Protein AF-0000000078829075 (afdb_homodimer)

Foldseek 3Di:
DEWEDDLPAPSLLLQLLCLLLVHDYHYDYDDVVVLSLVDPVNCVQPVVSGDTKDDDVPDIDHDSLRSQVVSCVVRVVSVQADDPVDPCRVVLVVLSCCLPQEQQVQVVCVVVVHDDDPVHPYDHNVVSLVVQLVQCDPDLGSVHPDHHSSCSSNLVSQLVCVVVPHHSPDPSNVSSNVVQCPDPSHRDSD/DEWEDDLPAPSLLLQLLCVLLVHDYHYDYDDVVVLSLVDPVNCVQPVVSGDTKDDDVPDIDHDSLRSQVVSCVVRVVSVQADDPVDPCRVVLVVLSCCLPQEQQVQVVCVVVVHDDDPVHPYDHNVVSLVVQLVQCPPDLGSVHPDHHSSCSSNLVSQLVCVVVPHHSPDPSNVSSNVVQCPDPSHRDSD

Sequence (380 aa):
MKLYFNPRSRAVIAKWMLDECGAQYEIVPIDFEKKENKSPEFLKINPAGKLPALVDGDTRLFESAAICLYLAEKFPDAQLAPKPGDKDWGRYLSLMVYSTSQLEPSMGDHLMKLPTGPARGWTDFETVLNVVEGELGQGPYLFGERFTAADVMVGSMFIWMRIFGSQTGRPALEAYIERLLARPKGMKLGMKLYFNPRSRAVIAKWMLDECGAQYEIVPIDFEKKENKSPEFLKINPAGKLPALVDGDTRLFESAAICLYLAEKFPDAQLAPKPGDKDWGRYLSLMVYSTSQLEPSMGDHLMKLPTGPARGWTDFETVLNVVEGELGQGPYLFGERFTAADVMVGSMFIWMRIFGSQTGRPALEAYIERLLARPKGMKLG

Radius of gyration: 19.38 Å; Cα contacts (8 Å, |Δi|>4): 629; chains: 2; bounding box: 42×52×54 Å

Solvent-accessible surface area (backbone atoms only — not comparable to full-atom values): 20273 Å² total; per-residue (Å²): 77,38,36,40,33,37,93,90,42,57,18,48,57,50,50,27,49,38,49,62,49,66,56,77,67,42,82,40,80,47,49,69,91,76,41,42,42,68,31,74,74,41,29,75,56,22,60,79,40,58,61,27,30,38,36,51,89,81,19,35,21,27,48,59,58,26,46,40,55,50,48,31,63,74,33,57,88,53,49,26,54,72,54,86,87,42,53,56,29,36,46,46,38,17,44,37,44,38,25,49,42,28,44,45,56,20,47,50,28,56,75,68,72,43,85,70,49,87,83,46,94,38,59,44,47,70,52,46,51,51,32,53,51,58,58,29,61,84,36,77,28,61,62,32,87,45,61,32,43,42,45,54,50,45,42,50,55,54,48,49,38,41,74,73,73,46,78,87,86,41,71,71,56,54,51,38,48,50,55,49,58,65,39,95,54,32,69,74,94,122,74,40,35,40,36,39,93,93,41,57,18,47,56,50,51,28,49,39,50,62,49,66,58,75,69,42,81,41,80,48,49,68,91,77,41,43,41,67,32,75,74,40,31,74,55,22,60,78,39,55,60,27,30,38,37,50,90,80,18,36,22,26,47,58,58,25,45,40,55,51,49,31,63,74,32,57,89,52,50,26,52,70,53,85,87,41,55,55,28,37,46,46,39,16,44,38,43,37,26,49,43,27,44,46,57,19,47,49,30,55,75,68,72,44,86,71,50,89,86,46,93,37,59,44,48,70,53,46,51,51,31,51,50,60,57,28,62,82,37,78,28,62,62,32,87,45,62,32,44,43,45,53,51,44,44,49,55,56,48,50,39,42,75,74,71,45,79,88,87,40,70,71,56,54,52,38,47,51,55,48,58,64,39,94,52,32,68,73,93,122

Structure (mmCIF, N/CA/C/O backbone):
data_AF-0000000078829075-model_v1
#
loop_
_entity.id
_entity.type
_entity.pdbx_description
1 polymer 'Glutathione S-transferase domain protein'
#
loop_
_atom_site.group_PDB
_atom_site.id
_atom_site.type_symbol
_atom_site.label_atom_id
_atom_site.label_alt_id
_atom_site.label_comp_id
_atom_site.label_asym_id
_atom_site.label_entity_id
_atom_site.label_seq_id
_atom_site.pdbx_PDB_ins_code
_atom_site.Cartn_x
_atom_site.Cartn_y
_atom_site.Cartn_z
_atom_site.occupancy
_atom_site.B_iso_or_equiv
_atom_site.auth_seq_id
_atom_site.auth_comp_id
_atom_site.auth_asym_id
_atom_site.auth_atom_id
_atom_site.pdbx_PDB_model_num
ATOM 1 N N . MET A 1 1 ? 12.984 7.758 -18.094 1 98.38 1 MET A N 1
ATOM 2 C CA . MET A 1 1 ? 11.742 7.203 -17.547 1 98.38 1 MET A CA 1
ATOM 3 C C . MET A 1 1 ? 10.547 7.68 -18.359 1 98.38 1 MET A C 1
ATOM 5 O O . MET A 1 1 ? 10.562 8.781 -18.922 1 98.38 1 MET A O 1
ATOM 9 N N . LYS A 1 2 ? 9.547 6.773 -18.516 1 98.88 2 LYS A N 1
ATOM 10 C CA . LYS A 1 2 ? 8.297 7.105 -19.188 1 98.88 2 LYS A CA 1
ATOM 11 C C . LYS A 1 2 ? 7.113 7.039 -18.234 1 98.88 2 LYS A C 1
ATOM 13 O O . LYS A 1 2 ? 6.855 5.996 -17.625 1 98.88 2 LYS A O 1
ATOM 18 N N . LEU A 1 3 ? 6.48 8.188 -18.094 1 98.75 3 LEU A N 1
ATOM 19 C CA . LEU A 1 3 ? 5.25 8.25 -17.312 1 98.75 3 LEU A CA 1
ATOM 20 C C . LEU A 1 3 ? 4.027 8.211 -18.219 1 98.75 3 LEU A C 1
ATOM 22 O O . LEU A 1 3 ? 3.818 9.125 -19.016 1 98.75 3 LEU A O 1
ATOM 26 N N . TYR A 1 4 ? 3.275 7.176 -18.156 1 98.88 4 TYR A N 1
ATOM 27 C CA . TYR A 1 4 ? 1.985 7.141 -18.828 1 98.88 4 TYR A CA 1
ATOM 28 C C . TYR A 1 4 ? 0.964 8.008 -18.109 1 98.88 4 TYR A C 1
ATOM 30 O O . TYR A 1 4 ? 0.736 7.84 -16.906 1 98.88 4 TYR A O 1
ATOM 38 N N . PHE A 1 5 ? 0.3 8.938 -18.906 1 97.81 5 PHE A N 1
ATOM 39 C CA . PHE A 1 5 ? -0.286 10.07 -18.203 1 97.81 5 PHE A CA 1
ATOM 40 C C . PHE A 1 5 ? -1.609 10.484 -18.828 1 97.81 5 PHE A C 1
ATOM 42 O O . PHE A 1 5 ? -1.747 10.477 -20.062 1 97.81 5 PHE A O 1
ATOM 49 N N . ASN A 1 6 ? -2.531 10.719 -18.078 1 97.06 6 ASN A N 1
ATOM 50 C CA . ASN A 1 6 ? -3.764 11.453 -18.328 1 97.06 6 ASN A CA 1
ATOM 51 C C . ASN A 1 6 ? -4.074 12.438 -17.203 1 97.06 6 ASN A C 1
ATOM 53 O O . ASN A 1 6 ? -4.07 12.07 -16.031 1 97.06 6 ASN A O 1
ATOM 57 N N . PRO A 1 7 ? -4.32 13.766 -17.484 1 93 7 PRO A N 1
ATOM 58 C CA . PRO A 1 7 ? -4.492 14.758 -16.422 1 93 7 PRO A CA 1
ATOM 59 C C . PRO A 1 7 ? -5.723 14.5 -15.555 1 93 7 PRO A C 1
ATOM 61 O O . PRO A 1 7 ? -5.855 15.078 -14.469 1 93 7 PRO A O 1
ATOM 64 N N . ARG A 1 8 ? -6.625 13.641 -16.031 1 90.88 8 ARG A N 1
ATOM 65 C CA . ARG A 1 8 ? -7.812 13.273 -15.273 1 90.88 8 ARG A CA 1
ATOM 66 C C . ARG A 1 8 ? -7.633 11.914 -14.594 1 90.88 8 ARG A C 1
ATOM 68 O O . ARG A 1 8 ? -8.57 11.117 -14.531 1 90.88 8 ARG A O 1
ATOM 75 N N . SER A 1 9 ? -6.41 11.648 -14.219 1 91.94 9 SER A N 1
ATOM 76 C CA . SER A 1 9 ? -6.105 10.375 -13.578 1 91.94 9 SER A CA 1
ATOM 77 C C . SER A 1 9 ? -5.184 10.562 -12.375 1 91.94 9 SER A C 1
ATOM 79 O O . SER A 1 9 ? -4.664 11.664 -12.156 1 91.94 9 SER A O 1
ATOM 81 N N . ARG A 1 10 ? -4.949 9.5 -11.656 1 93.06 10 ARG A N 1
ATOM 82 C CA . ARG A 1 10 ? -4.062 9.484 -10.492 1 93.06 10 ARG A CA 1
ATOM 83 C C . ARG A 1 10 ? -2.6 9.586 -10.922 1 93.06 10 ARG A C 1
ATOM 85 O O . ARG A 1 10 ? -1.71 9.727 -10.078 1 93.06 10 ARG A O 1
ATOM 92 N N . ALA A 1 11 ? -2.391 9.617 -12.234 1 96.44 11 ALA A N 1
ATOM 93 C CA . ALA A 1 11 ? -1.026 9.781 -12.727 1 96.44 11 ALA A CA 1
ATOM 94 C C . ALA A 1 11 ? -0.463 11.141 -12.336 1 96.44 11 ALA A C 1
ATOM 96 O O . ALA A 1 11 ? 0.753 11.352 -12.359 1 96.44 11 ALA A O 1
ATOM 97 N N . VAL A 1 12 ? -1.358 12.039 -11.938 1 95.88 12 VAL A N 1
ATOM 98 C CA . VAL A 1 12 ? -0.919 13.359 -11.5 1 95.88 12 VAL A CA 1
ATOM 99 C C . VAL A 1 12 ? -0.098 13.234 -10.219 1 95.88 12 VAL A C 1
ATOM 101 O O . VAL A 1 12 ? 0.793 14.047 -9.961 1 95.88 12 VAL A O 1
ATOM 104 N N . ILE A 1 13 ? -0.344 12.227 -9.438 1 97.19 13 ILE A N 1
ATOM 105 C CA . ILE A 1 13 ? 0.402 11.984 -8.203 1 97.19 13 ILE A CA 1
ATOM 106 C C . ILE A 1 13 ? 1.834 11.578 -8.539 1 97.19 13 ILE A C 1
ATOM 108 O O . ILE A 1 13 ? 2.787 12.102 -7.957 1 97.19 13 ILE A O 1
ATOM 112 N N . ALA A 1 14 ? 1.988 10.633 -9.469 1 98.06 14 ALA A N 1
ATOM 113 C CA . ALA A 1 14 ? 3.312 10.211 -9.914 1 98.06 14 ALA A CA 1
ATOM 114 C C . ALA A 1 14 ? 4.078 11.367 -10.547 1 98.06 14 ALA A C 1
ATOM 116 O O . ALA A 1 14 ? 5.289 11.5 -10.344 1 98.06 14 ALA A O 1
ATOM 117 N N . LYS A 1 15 ? 3.371 12.156 -11.32 1 97.81 15 LYS A N 1
ATOM 118 C CA . LYS A 1 15 ? 4.012 13.32 -11.922 1 97.81 15 LYS A CA 1
ATOM 119 C C . LYS A 1 15 ? 4.539 14.273 -10.852 1 97.81 15 LYS A C 1
ATOM 121 O O . LYS A 1 15 ? 5.66 14.781 -10.961 1 97.81 15 LYS A O 1
ATOM 126 N N . TRP A 1 16 ? 3.697 14.547 -9.875 1 98 16 TRP A N 1
ATOM 127 C CA . TRP A 1 16 ? 4.113 15.375 -8.75 1 98 16 TRP A CA 1
ATOM 128 C C . TRP A 1 16 ? 5.387 14.82 -8.109 1 98 16 TRP A C 1
ATOM 130 O O . TRP A 1 16 ? 6.348 15.562 -7.887 1 98 16 TRP A O 1
ATOM 140 N N . MET A 1 17 ? 5.461 13.516 -7.855 1 98.5 17 MET A N 1
ATOM 141 C CA . MET A 1 17 ? 6.613 12.875 -7.23 1 98.5 17 MET A CA 1
ATOM 142 C C . MET A 1 17 ? 7.852 13.016 -8.109 1 98.5 17 MET A C 1
ATOM 144 O O . MET A 1 17 ? 8.938 13.32 -7.617 1 98.5 17 MET A O 1
ATOM 148 N N . LEU A 1 18 ? 7.656 12.766 -9.391 1 98.44 18 LEU A N 1
ATOM 149 C CA . LEU A 1 18 ? 8.766 12.898 -10.336 1 98.44 18 LEU A CA 1
ATOM 150 C C . LEU A 1 18 ? 9.328 14.312 -10.312 1 98.44 18 LEU A C 1
ATOM 152 O O . LEU A 1 18 ? 10.547 14.5 -10.328 1 98.44 18 LEU A O 1
ATOM 156 N N . ASP A 1 19 ? 8.453 15.258 -10.242 1 97.75 19 ASP A N 1
ATOM 157 C CA . ASP A 1 19 ? 8.867 16.656 -10.195 1 97.75 19 ASP A CA 1
ATOM 158 C C . ASP A 1 19 ? 9.625 16.969 -8.906 1 97.75 19 ASP A C 1
ATOM 160 O O . ASP A 1 19 ? 10.664 17.625 -8.938 1 97.75 19 ASP A O 1
ATOM 164 N N . GLU A 1 20 ? 9.148 16.5 -7.828 1 98 20 GLU A N 1
ATOM 165 C CA . GLU A 1 20 ? 9.812 16.703 -6.543 1 98 20 GLU A CA 1
ATOM 166 C C . GLU A 1 20 ? 11.195 16.078 -6.535 1 98 20 GLU A C 1
ATOM 168 O O . GLU A 1 20 ? 12.117 16.578 -5.883 1 98 20 GLU A O 1
ATOM 173 N N . CYS A 1 21 ? 11.367 14.969 -7.227 1 97.62 21 CYS A N 1
ATOM 174 C CA . CYS A 1 21 ? 12.641 14.266 -7.312 1 97.62 21 CYS A CA 1
ATOM 175 C C . CYS A 1 21 ? 13.625 15.039 -8.18 1 97.62 21 CYS A C 1
ATOM 177 O O . CYS A 1 21 ? 14.836 14.797 -8.117 1 97.62 21 CYS A O 1
ATOM 179 N N . GLY A 1 22 ? 13.117 15.906 -8.977 1 97.44 22 GLY A N 1
ATOM 180 C CA . GLY A 1 22 ? 13.953 16.516 -10 1 97.44 22 GLY A CA 1
ATOM 181 C C . GLY A 1 22 ? 14.297 15.57 -11.133 1 97.44 22 GLY A C 1
ATOM 182 O O . GLY A 1 22 ? 15.344 15.703 -11.766 1 97.44 22 GLY A O 1
ATOM 183 N N . ALA A 1 23 ? 13.461 14.648 -11.367 1 97.94 23 ALA A N 1
ATOM 184 C CA . ALA A 1 23 ? 13.727 13.609 -12.352 1 97.94 23 ALA A CA 1
ATOM 185 C C . ALA A 1 23 ? 13.477 14.117 -13.773 1 97.94 23 ALA A C 1
ATOM 187 O O . ALA A 1 23 ? 12.602 14.953 -13.992 1 97.94 23 ALA A O 1
ATOM 188 N N . GLN A 1 24 ? 14.312 13.648 -14.688 1 97.94 24 GLN A N 1
ATOM 189 C CA . GLN A 1 24 ? 13.984 13.766 -16.094 1 97.94 24 GLN A CA 1
ATOM 190 C C . GLN A 1 24 ? 13.125 12.594 -16.578 1 97.94 24 GLN A C 1
ATOM 192 O O . GLN A 1 24 ? 13.438 11.438 -16.281 1 97.94 24 GLN A O 1
ATOM 197 N N . TYR A 1 25 ? 12.031 12.953 -17.219 1 98.5 25 TYR A N 1
ATOM 198 C CA . TYR A 1 25 ? 11.133 11.898 -17.688 1 98.5 25 TYR A CA 1
ATOM 199 C C . TYR A 1 25 ? 10.344 12.359 -18.906 1 98.5 25 TYR A C 1
ATOM 201 O O . TYR A 1 25 ? 10.266 13.555 -19.188 1 98.5 25 TYR A O 1
ATOM 209 N N . GLU A 1 26 ? 9.805 11.383 -19.594 1 98.56 26 GLU A N 1
ATOM 210 C CA . GLU A 1 26 ? 8.922 11.602 -20.734 1 98.56 26 GLU A CA 1
ATOM 211 C C . GLU A 1 26 ? 7.473 11.281 -20.375 1 98.56 26 GLU A C 1
ATOM 213 O O . GLU A 1 26 ? 7.203 10.297 -19.688 1 98.56 26 GLU A O 1
ATOM 218 N N . ILE A 1 27 ? 6.562 12.156 -20.906 1 98.38 27 ILE A N 1
ATOM 219 C CA . ILE A 1 27 ? 5.137 11.883 -20.75 1 98.38 27 ILE A CA 1
ATOM 220 C C . ILE A 1 27 ? 4.629 11.094 -21.953 1 98.38 27 ILE A C 1
ATOM 222 O O . ILE A 1 27 ? 4.914 11.438 -23.109 1 98.38 27 ILE A O 1
ATOM 226 N N . VAL A 1 28 ? 4.004 9.961 -21.734 1 98.75 28 VAL A N 1
ATOM 227 C CA . VAL A 1 28 ? 3.275 9.195 -22.734 1 98.75 28 VAL A CA 1
ATOM 228 C C . VAL A 1 28 ? 1.772 9.375 -22.531 1 98.75 28 VAL A C 1
ATOM 230 O O . VAL A 1 28 ? 1.186 8.75 -21.641 1 98.75 28 VAL A O 1
ATOM 233 N N . PRO A 1 29 ? 1.17 10.211 -23.344 1 98.44 29 PRO A N 1
ATOM 234 C CA . PRO A 1 29 ? -0.257 10.461 -23.125 1 98.44 29 PRO A CA 1
ATOM 235 C C . PRO A 1 29 ? -1.114 9.211 -23.344 1 98.44 29 PRO A C 1
ATOM 237 O O . PRO A 1 29 ? -0.84 8.422 -24.25 1 98.44 29 PRO A O 1
ATOM 240 N N . ILE A 1 30 ? -2.1 9.008 -22.5 1 98.5 30 ILE A N 1
ATOM 241 C CA . ILE A 1 30 ? -3.098 7.953 -22.609 1 98.5 30 ILE A CA 1
ATOM 242 C C . ILE A 1 30 ? -4.484 8.57 -22.781 1 98.5 30 ILE A C 1
ATOM 244 O O . ILE A 1 30 ? -4.926 9.375 -21.969 1 98.5 30 ILE A O 1
ATOM 248 N N . ASP A 1 31 ? -5.148 8.273 -23.891 1 98.06 31 ASP A N 1
ATOM 249 C CA . ASP A 1 31 ? -6.508 8.719 -24.172 1 98.06 31 ASP A CA 1
ATOM 250 C C . ASP A 1 31 ? -7.535 7.699 -23.688 1 98.06 31 ASP A C 1
ATOM 252 O O . ASP A 1 31 ? -7.684 6.633 -24.297 1 98.06 31 ASP A O 1
ATOM 256 N N . PHE A 1 32 ? -8.328 8.078 -22.719 1 96.12 32 PHE A N 1
ATOM 257 C CA . PHE A 1 32 ? -9.312 7.164 -22.141 1 96.12 32 PHE A CA 1
ATOM 258 C C . PHE A 1 32 ? -10.477 6.961 -23.109 1 96.12 32 PHE A C 1
ATOM 260 O O . PHE A 1 32 ? -11.094 5.895 -23.109 1 96.12 32 PHE A O 1
ATOM 267 N N . GLU A 1 33 ? -10.789 7.977 -23.844 1 96.94 33 GLU A N 1
ATOM 268 C CA . GLU A 1 33 ? -11.883 7.863 -24.812 1 96.94 33 GLU A CA 1
ATOM 269 C C . GLU A 1 33 ? -11.586 6.797 -25.859 1 96.94 33 GLU A C 1
ATOM 271 O O . GLU A 1 33 ? -12.492 6.102 -26.328 1 96.94 33 GLU A O 1
ATOM 276 N N . LYS A 1 34 ? -10.406 6.676 -26.25 1 98 34 LYS A N 1
ATOM 277 C CA . LYS A 1 34 ? -9.977 5.676 -27.219 1 98 34 LYS A CA 1
ATOM 278 C C . LYS A 1 34 ? -9.609 4.363 -26.531 1 98 34 LYS A C 1
ATOM 280 O O . LYS A 1 34 ? -9.125 3.434 -27.172 1 98 34 LYS A O 1
ATOM 285 N N . LYS A 1 35 ? -9.727 4.277 -25.219 1 97.56 35 LYS A N 1
ATOM 286 C CA . LYS A 1 35 ? -9.453 3.104 -24.391 1 97.56 35 LYS A CA 1
ATOM 287 C C . LYS A 1 35 ? -8.008 2.65 -24.547 1 97.56 35 LYS A C 1
ATOM 289 O O . LYS A 1 35 ? -7.727 1.45 -24.578 1 97.56 35 LYS A O 1
ATOM 294 N N . GLU A 1 36 ? -7.141 3.584 -24.656 1 98.44 36 GLU A N 1
ATOM 295 C CA . GLU A 1 36 ? -5.727 3.258 -24.812 1 98.44 36 GLU A CA 1
ATOM 296 C C . GLU A 1 36 ? -5.188 2.545 -23.578 1 98.44 36 GLU A C 1
ATOM 298 O O . GLU A 1 36 ? -4.25 1.748 -23.672 1 98.44 36 GLU A O 1
ATOM 303 N N . ASN A 1 37 ? -5.801 2.805 -22.422 1 97.56 37 ASN A N 1
ATOM 304 C CA . ASN A 1 37 ? -5.406 2.156 -21.172 1 97.56 37 ASN A CA 1
ATOM 305 C C . ASN A 1 37 ? -5.836 0.692 -21.141 1 97.56 37 ASN A C 1
ATOM 307 O O . ASN A 1 37 ? -5.504 -0.036 -20.203 1 97.56 37 ASN A O 1
ATOM 311 N N . LYS A 1 38 ? -6.535 0.289 -22.156 1 97.38 38 LYS A N 1
ATOM 312 C CA . LYS A 1 38 ? -6.984 -1.098 -22.25 1 97.38 38 LYS A CA 1
ATOM 313 C C . LYS A 1 38 ? -6.305 -1.82 -23.406 1 97.38 38 LYS A C 1
ATOM 315 O O . LYS A 1 38 ? -6.562 -3.002 -23.656 1 97.38 38 LYS A O 1
ATOM 320 N N . SER A 1 39 ? -5.438 -1.127 -24.109 1 98.06 39 SER A N 1
ATOM 321 C CA . SER A 1 39 ? -4.727 -1.755 -25.219 1 98.06 39 SER A CA 1
ATOM 322 C C . SER A 1 39 ? -3.795 -2.855 -24.719 1 98.06 39 SER A C 1
ATOM 324 O O . SER A 1 39 ? -3.293 -2.795 -23.594 1 98.06 39 SER A O 1
ATOM 326 N N . PRO A 1 40 ? -3.516 -3.893 -25.578 1 97.5 40 PRO A N 1
ATOM 327 C CA . PRO A 1 40 ? -2.582 -4.953 -25.188 1 97.5 40 PRO A CA 1
ATOM 328 C C . PRO A 1 40 ? -1.204 -4.414 -24.797 1 97.5 40 PRO A C 1
ATOM 330 O O . PRO A 1 40 ? -0.568 -4.93 -23.875 1 97.5 40 PRO A O 1
ATOM 333 N N . GLU A 1 41 ? -0.785 -3.412 -25.469 1 97.5 41 GLU A N 1
ATOM 334 C CA . GLU A 1 41 ? 0.523 -2.822 -25.203 1 97.5 41 GLU A CA 1
ATOM 335 C C . GLU A 1 41 ? 0.564 -2.182 -23.812 1 97.5 41 GLU A C 1
ATOM 337 O O . GLU A 1 41 ? 1.528 -2.363 -23.078 1 97.5 41 GLU A O 1
ATOM 342 N N . PHE A 1 42 ? -0.502 -1.433 -23.469 1 98.5 42 PHE A N 1
ATOM 343 C CA . PHE A 1 42 ? -0.53 -0.767 -22.172 1 98.5 42 PHE A CA 1
ATOM 344 C C . PHE A 1 42 ? -0.702 -1.78 -21.047 1 98.5 42 PHE A C 1
ATOM 346 O O . PHE A 1 42 ? -0.115 -1.629 -19.969 1 98.5 42 PHE A O 1
ATOM 353 N N . LEU A 1 43 ? -1.486 -2.822 -21.344 1 98.06 43 LEU A N 1
ATOM 354 C CA . LEU A 1 43 ? -1.785 -3.814 -20.312 1 98.06 43 LEU A CA 1
ATOM 355 C C . LEU A 1 43 ? -0.536 -4.609 -19.953 1 98.06 43 LEU A C 1
ATOM 357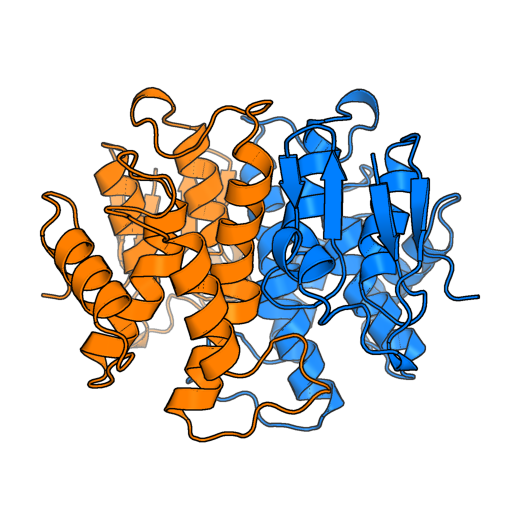 O O . LEU A 1 43 ? -0.482 -5.234 -18.891 1 98.06 43 LEU A O 1
ATOM 361 N N . LYS A 1 44 ? 0.509 -4.59 -20.781 1 97 44 LYS A N 1
ATOM 362 C CA . LYS A 1 44 ? 1.795 -5.195 -20.438 1 97 44 LYS A CA 1
ATOM 363 C C . LYS A 1 44 ? 2.527 -4.371 -19.391 1 97 44 LYS A C 1
ATOM 365 O O . LYS A 1 44 ? 3.414 -4.883 -18.703 1 97 44 LYS A O 1
ATOM 370 N N . ILE A 1 45 ? 2.148 -3.088 -19.25 1 97.88 45 ILE A N 1
ATOM 371 C CA . ILE A 1 45 ? 2.779 -2.186 -18.297 1 97.88 45 ILE A CA 1
ATOM 372 C C . ILE A 1 45 ? 1.987 -2.176 -17 1 97.88 45 ILE A C 1
ATOM 374 O O . ILE A 1 45 ? 2.545 -2.416 -15.922 1 97.88 45 ILE A O 1
ATOM 378 N N . ASN A 1 46 ? 0.752 -1.937 -17.078 1 98.31 46 ASN A N 1
ATOM 379 C CA . ASN A 1 46 ? -0.178 -2.053 -15.969 1 98.31 46 ASN A CA 1
ATOM 380 C C . ASN A 1 46 ? -1.348 -2.975 -16.312 1 98.31 46 ASN A C 1
ATOM 382 O O . ASN A 1 46 ? -2.324 -2.545 -16.922 1 98.31 46 ASN A O 1
ATOM 386 N N . PRO A 1 47 ? -1.319 -4.168 -15.828 1 98.12 47 PRO A N 1
ATOM 387 C CA . PRO A 1 47 ? -2.322 -5.16 -16.219 1 98.12 47 PRO A CA 1
ATOM 388 C C . PRO A 1 47 ? -3.717 -4.832 -15.695 1 98.12 47 PRO A C 1
ATOM 390 O O . PRO A 1 47 ? -4.699 -5.445 -16.109 1 98.12 47 PRO A O 1
ATOM 393 N N . ALA A 1 48 ? -3.814 -3.887 -14.758 1 97.06 48 ALA A N 1
ATOM 394 C CA . ALA A 1 48 ? -5.125 -3.469 -14.266 1 97.06 48 ALA A CA 1
ATOM 395 C C . ALA A 1 48 ? -5.777 -2.469 -15.211 1 97.06 48 ALA A C 1
ATOM 397 O O . ALA A 1 48 ? -6.945 -2.117 -15.047 1 97.06 48 ALA A O 1
ATOM 398 N N . GLY A 1 49 ? -4.957 -1.949 -16.203 1 97.31 49 GLY A N 1
ATOM 399 C CA . GLY A 1 49 ? -5.473 -0.989 -17.156 1 97.31 49 GLY A CA 1
ATOM 400 C C . GLY A 1 49 ? -5.762 0.371 -16.547 1 97.31 49 GLY A C 1
ATOM 401 O O . GLY A 1 49 ? -6.656 1.085 -17 1 97.31 49 GLY A O 1
ATOM 402 N N . LYS A 1 50 ? -5.051 0.697 -15.5 1 96.44 50 LYS A N 1
ATOM 403 C CA . LYS A 1 50 ? -5.25 1.966 -14.805 1 96.44 50 LYS A CA 1
ATOM 404 C C . LYS A 1 50 ? -3.99 2.822 -14.852 1 96.44 50 LYS A C 1
ATOM 406 O O . LYS A 1 50 ? -2.926 2.35 -15.258 1 96.44 50 LYS A O 1
ATOM 411 N N . LEU A 1 51 ? -4.145 4.059 -14.594 1 97 51 LEU A N 1
ATOM 412 C CA . LEU A 1 51 ? -3.035 4.973 -14.344 1 97 51 LEU A CA 1
ATOM 413 C C . LEU A 1 51 ? -2.928 5.301 -12.859 1 97 51 LEU A C 1
ATOM 415 O O . LEU A 1 51 ? -3.939 5.34 -12.156 1 97 51 LEU A O 1
ATOM 419 N N . PRO A 1 52 ? -1.772 5.422 -12.305 1 97.69 52 PRO A N 1
ATOM 420 C CA . PRO A 1 52 ? -0.498 5.691 -12.977 1 97.69 52 PRO A CA 1
ATOM 421 C C . PRO A 1 52 ? 0.226 4.414 -13.398 1 97.69 52 PRO A C 1
ATOM 423 O O . PRO A 1 52 ? -0.031 3.342 -12.852 1 97.69 52 PRO A O 1
ATOM 426 N N . ALA A 1 53 ? 1.083 4.566 -14.375 1 98.81 53 ALA A N 1
ATOM 427 C CA . ALA A 1 53 ? 2.074 3.576 -14.789 1 98.81 53 ALA A CA 1
ATOM 428 C C . ALA A 1 53 ? 3.389 4.246 -15.18 1 98.81 53 ALA A C 1
ATOM 430 O O . ALA A 1 53 ? 3.389 5.301 -15.828 1 98.81 53 ALA A O 1
ATOM 431 N N . LEU A 1 54 ? 4.484 3.736 -14.766 1 98.88 54 LEU A N 1
ATOM 432 C CA . LEU A 1 54 ? 5.824 4.254 -15.016 1 98.88 54 LEU A CA 1
ATOM 433 C C . LEU A 1 54 ? 6.742 3.156 -15.539 1 98.88 54 LEU A C 1
ATOM 435 O O . LEU A 1 54 ? 6.723 2.029 -15.039 1 98.88 54 LEU A O 1
ATOM 439 N N . VAL A 1 55 ? 7.473 3.393 -16.578 1 98.81 55 VAL A N 1
ATOM 440 C CA . VAL A 1 55 ? 8.508 2.49 -17.062 1 98.81 55 VAL A CA 1
ATOM 441 C C . VAL A 1 55 ? 9.875 3.139 -16.906 1 98.81 55 VAL A C 1
ATOM 443 O O . VAL A 1 55 ? 10.078 4.293 -17.297 1 98.81 55 VAL A O 1
ATOM 446 N N . ASP A 1 56 ? 10.758 2.508 -16.266 1 98.5 56 ASP A N 1
ATOM 447 C CA . ASP A 1 56 ? 12.148 2.928 -16.109 1 98.5 56 ASP A CA 1
ATOM 448 C C . ASP A 1 56 ? 13.109 1.843 -16.578 1 98.5 56 ASP A C 1
ATOM 450 O O . ASP A 1 56 ? 13.461 0.94 -15.812 1 98.5 56 ASP A O 1
ATOM 454 N N . GLY A 1 57 ? 13.664 1.971 -17.812 1 96.94 57 GLY A N 1
ATOM 455 C CA . GLY A 1 57 ? 14.469 0.894 -18.375 1 96.94 57 GLY A CA 1
ATOM 456 C C . GLY A 1 57 ? 13.703 -0.415 -18.484 1 96.94 57 GLY A C 1
ATOM 457 O O . GLY A 1 57 ? 12.648 -0.472 -19.109 1 96.94 57 GLY A O 1
ATOM 458 N N . ASP A 1 58 ? 14.164 -1.416 -17.766 1 95.75 58 ASP A N 1
ATOM 459 C CA . ASP A 1 58 ? 13.57 -2.746 -17.875 1 95.75 58 ASP A CA 1
ATOM 460 C C . ASP A 1 58 ? 12.547 -2.988 -16.766 1 95.75 58 ASP A C 1
ATOM 462 O O . ASP A 1 58 ? 12.008 -4.09 -16.641 1 95.75 58 ASP A O 1
ATOM 466 N N . THR A 1 59 ? 12.305 -1.964 -16 1 97.19 59 THR A N 1
ATOM 467 C CA . THR A 1 59 ? 11.352 -2.148 -14.914 1 97.19 59 THR A CA 1
ATOM 468 C C . THR A 1 59 ? 10.094 -1.322 -15.156 1 97.19 59 THR A C 1
ATOM 470 O O . THR A 1 59 ? 10.156 -0.244 -15.75 1 97.19 59 THR A O 1
ATOM 473 N N . ARG A 1 60 ? 8.977 -1.903 -14.773 1 98.25 60 ARG A N 1
ATOM 474 C CA . ARG A 1 60 ? 7.688 -1.224 -14.844 1 98.25 60 ARG A CA 1
ATOM 475 C C . ARG A 1 60 ? 7.059 -1.107 -13.461 1 98.25 60 ARG A C 1
ATOM 477 O O . ARG A 1 60 ? 7.301 -1.946 -12.586 1 98.25 60 ARG A O 1
ATOM 484 N N . LEU A 1 61 ? 6.312 -0.076 -13.32 1 98.62 61 LEU A N 1
ATOM 485 C CA . LEU A 1 61 ? 5.625 0.168 -12.062 1 98.62 61 LEU A CA 1
ATOM 486 C C . LEU A 1 61 ? 4.188 0.626 -12.305 1 98.62 61 LEU A C 1
ATOM 488 O O . LEU A 1 61 ? 3.932 1.42 -13.211 1 98.62 61 LEU A O 1
ATOM 492 N N . PHE A 1 62 ? 3.387 0.097 -11.406 1 97.88 62 PHE A N 1
ATOM 493 C CA . PHE A 1 62 ? 2.037 0.626 -11.242 1 97.88 62 PHE A CA 1
ATOM 494 C C . PHE A 1 62 ? 1.685 0.772 -9.773 1 97.88 62 PHE A C 1
ATOM 496 O O . PHE A 1 62 ? 2.428 0.314 -8.898 1 97.88 62 PHE A O 1
ATOM 503 N N . GLU A 1 63 ? 0.597 1.465 -9.469 1 98.12 63 GLU A N 1
ATOM 504 C CA . GLU A 1 63 ? 0.186 1.891 -8.141 1 98.12 63 GLU A CA 1
ATOM 505 C C . GLU A 1 63 ? 0.963 3.125 -7.688 1 98.12 63 GLU A C 1
ATOM 507 O O . GLU A 1 63 ? 2.195 3.119 -7.68 1 98.12 63 GLU A O 1
ATOM 512 N N . SER A 1 64 ? 0.288 4.102 -7.258 1 98.19 64 SER A N 1
ATOM 513 C CA . SER A 1 64 ? 0.88 5.383 -6.891 1 98.19 64 SER A CA 1
ATOM 514 C C . SER A 1 64 ? 1.913 5.219 -5.781 1 98.19 64 SER A C 1
ATOM 516 O O . SER A 1 64 ? 3.039 5.711 -5.898 1 98.19 64 SER A O 1
ATOM 518 N N . ALA A 1 65 ? 1.56 4.496 -4.742 1 98.81 65 ALA A N 1
ATOM 519 C CA . ALA A 1 65 ? 2.473 4.367 -3.609 1 98.81 65 ALA A CA 1
ATOM 520 C C . ALA A 1 65 ? 3.73 3.6 -4.004 1 98.81 65 ALA A C 1
ATOM 522 O O . ALA A 1 65 ? 4.824 3.898 -3.52 1 98.81 65 ALA A O 1
ATOM 523 N N . ALA A 1 66 ? 3.611 2.588 -4.852 1 98.88 66 ALA A N 1
ATOM 524 C CA . ALA A 1 66 ? 4.766 1.837 -5.34 1 98.88 66 ALA A CA 1
ATOM 525 C C . ALA A 1 66 ? 5.707 2.734 -6.137 1 98.88 66 ALA A C 1
ATOM 527 O O . ALA A 1 66 ? 6.926 2.693 -5.945 1 98.88 66 ALA A O 1
ATOM 528 N N . ILE A 1 67 ? 5.121 3.551 -6.992 1 98.88 67 ILE A N 1
ATOM 529 C CA . ILE A 1 67 ? 5.902 4.469 -7.812 1 98.88 67 ILE A CA 1
ATOM 530 C C . ILE A 1 67 ? 6.625 5.473 -6.918 1 98.88 67 ILE A C 1
ATOM 532 O O . ILE A 1 67 ? 7.812 5.742 -7.117 1 98.88 67 ILE A O 1
ATOM 536 N N . CYS A 1 68 ? 5.957 5.945 -5.926 1 98.88 68 CYS A N 1
ATOM 537 C CA . CYS A 1 68 ? 6.555 6.934 -5.035 1 98.88 68 CYS A CA 1
ATOM 538 C C . CYS A 1 68 ? 7.66 6.309 -4.191 1 98.88 68 CYS A C 1
ATOM 540 O O . CYS A 1 68 ? 8.703 6.926 -3.967 1 98.88 68 CYS A O 1
ATOM 542 N N . LEU A 1 69 ? 7.449 5.09 -3.684 1 98.81 69 LEU A N 1
ATOM 543 C CA . LEU A 1 69 ? 8.5 4.375 -2.967 1 98.81 69 LEU A CA 1
ATOM 544 C C . LEU A 1 69 ? 9.727 4.184 -3.85 1 98.81 69 LEU A C 1
ATOM 546 O O . LEU A 1 69 ? 10.859 4.43 -3.416 1 98.81 69 LEU A O 1
ATOM 550 N N . TYR A 1 70 ? 9.5 3.797 -5.082 1 98.75 70 TYR A N 1
ATOM 551 C CA . TYR A 1 70 ? 10.555 3.545 -6.051 1 98.75 70 TYR A CA 1
ATOM 552 C C . TYR A 1 70 ? 11.359 4.812 -6.32 1 98.75 70 TYR A C 1
ATOM 554 O O . TYR A 1 70 ? 12.594 4.793 -6.281 1 98.75 70 TYR A O 1
ATOM 562 N N . LEU A 1 71 ? 10.68 5.898 -6.531 1 98.75 71 LEU A N 1
ATOM 563 C CA . LEU A 1 71 ? 11.328 7.152 -6.902 1 98.75 71 LEU A CA 1
ATOM 564 C C . LEU A 1 71 ? 12.109 7.73 -5.73 1 98.75 71 LEU A C 1
ATOM 566 O O . LEU A 1 71 ? 13.188 8.297 -5.914 1 98.75 71 LEU A O 1
ATOM 570 N N . ALA A 1 72 ? 11.539 7.609 -4.535 1 98.44 72 ALA A N 1
ATOM 571 C CA . ALA A 1 72 ? 12.258 8.094 -3.361 1 98.44 72 ALA A CA 1
ATOM 572 C C . ALA A 1 72 ? 13.594 7.367 -3.197 1 98.44 72 ALA A C 1
ATOM 574 O O . ALA A 1 72 ? 14.578 7.965 -2.77 1 98.44 72 ALA A O 1
ATOM 575 N N . GLU A 1 73 ? 13.57 6.098 -3.504 1 97.25 73 GLU A N 1
ATOM 576 C CA . GLU A 1 73 ? 14.781 5.293 -3.432 1 97.25 73 GLU A CA 1
ATOM 577 C C . GLU A 1 73 ? 15.75 5.648 -4.559 1 97.25 73 GLU A C 1
ATOM 579 O O . GLU A 1 73 ? 16.953 5.73 -4.344 1 97.25 73 GLU A O 1
ATOM 584 N N . LYS A 1 74 ? 15.273 5.793 -5.707 1 97.12 74 LYS A N 1
ATOM 585 C CA . LYS A 1 74 ? 16.078 6.031 -6.898 1 97.12 74 LYS A CA 1
ATOM 586 C C . LYS A 1 74 ? 16.75 7.402 -6.844 1 97.12 74 LYS A C 1
ATOM 588 O O . LYS A 1 74 ? 17.844 7.586 -7.387 1 97.12 74 LYS A O 1
ATOM 593 N N . PHE A 1 75 ? 16.141 8.352 -6.199 1 97.88 75 PHE A N 1
ATOM 594 C CA . PHE A 1 75 ? 16.656 9.711 -6.109 1 97.88 75 PHE A CA 1
ATOM 595 C C . PHE A 1 75 ? 16.922 10.094 -4.66 1 97.88 75 PHE A C 1
ATOM 597 O O . PHE A 1 75 ? 16.312 11.023 -4.129 1 97.88 75 PHE A O 1
ATOM 604 N N . PRO A 1 76 ? 17.953 9.477 -4.109 1 96.5 76 PRO A N 1
ATOM 605 C CA . PRO A 1 76 ? 18.203 9.695 -2.684 1 96.5 76 PRO A CA 1
ATOM 606 C C . PRO A 1 76 ? 18.594 11.141 -2.371 1 96.5 76 PRO A C 1
ATOM 608 O O . PRO A 1 76 ? 18.375 11.609 -1.254 1 96.5 76 PRO A O 1
ATOM 611 N N . ASP A 1 77 ? 19.094 11.891 -3.303 1 97.25 77 ASP A N 1
ATOM 612 C CA . ASP A 1 77 ? 19.547 13.258 -3.082 1 97.25 77 ASP A CA 1
ATOM 613 C C . ASP A 1 77 ? 18.375 14.195 -2.842 1 97.25 77 ASP A C 1
ATOM 615 O O . ASP A 1 77 ? 18.531 15.266 -2.248 1 97.25 77 ASP A O 1
ATOM 619 N N . ALA A 1 78 ? 17.203 13.797 -3.281 1 97.44 78 ALA A N 1
ATOM 620 C CA . ALA A 1 78 ? 16.016 14.609 -3.07 1 97.44 78 ALA A CA 1
ATOM 621 C C . ALA A 1 78 ? 15.5 14.477 -1.638 1 97.44 78 ALA A C 1
ATOM 623 O O . ALA A 1 78 ? 14.664 15.266 -1.192 1 97.44 78 ALA A O 1
ATOM 624 N N . GLN A 1 79 ? 15.93 13.484 -0.882 1 97.5 79 GLN A N 1
ATOM 625 C CA . GLN A 1 79 ? 15.648 13.258 0.533 1 97.5 79 GLN A CA 1
ATOM 626 C C . GLN A 1 79 ? 14.148 13.188 0.792 1 97.5 79 GLN A C 1
ATOM 628 O O . GLN A 1 79 ? 13.641 13.812 1.729 1 97.5 79 GLN A O 1
ATOM 633 N N . LEU A 1 80 ? 13.516 12.367 -0.041 1 98.56 80 LEU A N 1
ATOM 634 C CA . LEU A 1 80 ? 12.055 12.266 0.027 1 98.56 80 LEU A CA 1
ATOM 635 C C . LEU A 1 80 ? 11.633 11.055 0.847 1 98.56 80 LEU A C 1
ATOM 637 O O . LEU A 1 80 ? 10.477 10.625 0.779 1 98.56 80 LEU A O 1
ATOM 641 N N . ALA A 1 81 ? 12.508 10.43 1.539 1 98.44 81 ALA A N 1
ATOM 642 C CA . ALA A 1 81 ? 12.25 9.344 2.48 1 98.44 81 ALA A CA 1
ATOM 643 C C . ALA A 1 81 ? 13.289 9.336 3.6 1 98.44 81 ALA A C 1
ATOM 645 O O . ALA A 1 81 ? 14.43 9.75 3.398 1 98.44 81 ALA A O 1
ATOM 646 N N . PRO A 1 82 ? 12.852 8.898 4.781 1 97.5 82 PRO A N 1
ATOM 647 C CA . PRO A 1 82 ? 13.898 8.547 5.75 1 97.5 82 PRO A CA 1
ATOM 648 C C . PRO A 1 82 ? 14.812 7.43 5.25 1 97.5 82 PRO A C 1
ATOM 650 O O . PRO A 1 82 ? 14.453 6.711 4.312 1 97.5 82 PRO A O 1
ATOM 653 N N . LYS A 1 83 ? 16 7.367 5.883 1 94.81 83 LYS A N 1
ATOM 654 C CA . LYS A 1 83 ? 16.922 6.289 5.516 1 94.81 83 LYS A CA 1
ATOM 655 C C . LYS A 1 83 ? 16.5 4.969 6.156 1 94.81 83 LYS A C 1
ATOM 657 O O . LYS A 1 83 ? 16.078 4.941 7.312 1 94.81 83 LYS A O 1
ATOM 662 N N . PRO A 1 84 ? 16.656 3.912 5.32 1 90.31 84 PRO A N 1
ATOM 663 C CA . PRO A 1 84 ? 16.438 2.615 5.965 1 90.31 84 PRO A CA 1
ATOM 664 C C . PRO A 1 84 ? 17.266 2.443 7.234 1 90.31 84 PRO A C 1
ATOM 666 O O . PRO A 1 84 ? 18.438 2.85 7.27 1 90.31 84 PRO A O 1
ATOM 669 N N . GLY A 1 85 ? 16.656 1.949 8.258 1 90.12 85 GLY A N 1
ATOM 670 C CA . GLY A 1 85 ? 17.344 1.775 9.531 1 90.12 85 GLY A CA 1
ATOM 671 C C . GLY A 1 85 ? 17.062 2.9 10.508 1 90.12 85 GLY A C 1
ATOM 672 O O . GLY A 1 85 ? 17.266 2.736 11.719 1 90.12 85 GLY A O 1
ATOM 673 N N . ASP A 1 86 ? 16.625 4.062 9.961 1 94.5 86 ASP A N 1
ATOM 674 C CA . ASP A 1 86 ? 16.219 5.176 10.812 1 94.5 86 ASP A CA 1
ATOM 675 C C . ASP A 1 86 ? 14.969 4.824 11.609 1 94.5 86 ASP A C 1
ATOM 677 O O . ASP A 1 86 ? 14.172 3.984 11.188 1 94.5 86 ASP A O 1
ATOM 681 N N . LYS A 1 87 ? 14.797 5.531 12.742 1 96.44 87 LYS A N 1
ATOM 682 C CA . LYS A 1 87 ? 13.641 5.297 13.602 1 96.44 87 LYS A CA 1
ATOM 683 C C . LYS A 1 87 ? 12.344 5.629 12.883 1 96.44 87 LYS A C 1
ATOM 685 O O . LYS A 1 87 ? 11.289 5.082 13.203 1 96.44 87 LYS A O 1
ATOM 690 N N . ASP A 1 88 ? 12.43 6.496 11.867 1 97.94 88 ASP A N 1
ATOM 691 C CA . ASP A 1 88 ? 11.234 6.98 11.188 1 97.94 88 ASP A CA 1
ATOM 692 C C . ASP A 1 88 ? 10.867 6.086 10 1 97.94 88 ASP A C 1
ATOM 694 O O . ASP A 1 88 ? 9.797 6.223 9.422 1 97.94 88 ASP A O 1
ATOM 698 N N . TRP A 1 89 ? 11.734 5.098 9.68 1 98.12 89 TRP A N 1
ATOM 699 C CA . TRP A 1 89 ? 11.562 4.312 8.461 1 98.12 89 TRP A CA 1
ATOM 700 C C . TRP A 1 89 ? 10.273 3.502 8.508 1 98.12 89 TRP A C 1
ATOM 702 O O . TRP A 1 89 ? 9.5 3.494 7.547 1 98.12 89 TRP A O 1
ATOM 712 N N . GLY A 1 90 ? 10 2.871 9.656 1 98.5 90 GLY A N 1
ATOM 713 C CA . GLY A 1 90 ? 8.781 2.09 9.805 1 98.5 90 GLY A CA 1
ATOM 714 C C . GLY A 1 90 ? 7.523 2.922 9.688 1 98.5 90 GLY A C 1
ATOM 715 O O . GLY A 1 90 ? 6.586 2.541 8.984 1 98.5 90 GLY A O 1
ATOM 716 N N . ARG A 1 91 ? 7.523 4.023 10.375 1 98.5 91 ARG A N 1
ATOM 717 C CA . ARG A 1 91 ? 6.395 4.941 10.312 1 98.5 91 ARG A CA 1
ATOM 718 C C . ARG A 1 91 ? 6.184 5.457 8.891 1 98.5 91 ARG A C 1
ATOM 720 O O . ARG A 1 91 ? 5.047 5.578 8.43 1 98.5 91 ARG A O 1
ATOM 727 N N . TYR A 1 92 ? 7.285 5.715 8.211 1 98.75 92 TYR A N 1
ATOM 728 C CA . TYR A 1 92 ? 7.238 6.176 6.824 1 98.75 92 TYR A CA 1
ATOM 729 C C . TYR A 1 92 ? 6.574 5.141 5.93 1 98.75 92 TYR A C 1
ATOM 731 O O . TYR A 1 92 ? 5.617 5.453 5.215 1 98.75 92 TYR A O 1
ATOM 739 N N . LEU A 1 93 ? 7.027 3.891 6.008 1 98.81 93 LEU A N 1
ATOM 740 C CA . LEU A 1 93 ? 6.422 2.828 5.215 1 98.81 93 LEU A CA 1
ATOM 741 C C . LEU A 1 93 ? 4.945 2.662 5.562 1 98.81 93 LEU A C 1
ATOM 743 O O . LEU A 1 93 ? 4.113 2.459 4.676 1 98.81 93 LEU A O 1
ATOM 747 N N . SER A 1 94 ? 4.613 2.799 6.82 1 98.88 94 SER A N 1
ATOM 748 C CA . SER A 1 94 ? 3.234 2.662 7.273 1 98.88 94 SER A CA 1
ATOM 749 C C . SER A 1 94 ? 2.34 3.727 6.648 1 98.88 94 SER A C 1
ATOM 751 O O . SER A 1 94 ? 1.254 3.42 6.152 1 98.88 94 SER A O 1
ATOM 753 N N . LEU A 1 95 ? 2.812 4.938 6.621 1 98.88 95 LEU A N 1
ATOM 754 C CA . LEU A 1 95 ? 2.006 6.039 6.105 1 98.88 95 LEU A CA 1
ATOM 755 C C . LEU A 1 95 ? 1.873 5.949 4.586 1 98.88 95 LEU A C 1
ATOM 757 O O . LEU A 1 95 ? 0.837 6.316 4.027 1 98.88 95 LEU A O 1
ATOM 761 N N . MET A 1 96 ? 2.945 5.48 3.934 1 98.88 96 MET A N 1
ATOM 762 C CA . MET A 1 96 ? 2.875 5.246 2.494 1 98.88 96 MET A CA 1
ATOM 763 C C . MET A 1 96 ? 1.757 4.266 2.156 1 98.88 96 MET A C 1
ATOM 765 O O . MET A 1 96 ? 0.921 4.543 1.295 1 98.88 96 MET A O 1
ATOM 769 N N . VAL A 1 97 ? 1.696 3.174 2.854 1 98.81 97 VAL A N 1
ATOM 770 C CA . VAL A 1 97 ? 0.705 2.139 2.582 1 98.81 97 VAL A CA 1
ATOM 771 C C . VAL A 1 97 ? -0.666 2.592 3.078 1 98.81 97 VAL A C 1
ATOM 773 O O . VAL A 1 97 ? -1.678 2.383 2.404 1 98.81 97 VAL A O 1
ATOM 776 N N . TYR A 1 98 ? -0.733 3.242 4.242 1 98.75 98 TYR A N 1
ATOM 777 C CA . TYR A 1 98 ? -1.973 3.721 4.844 1 98.75 98 TYR A CA 1
ATOM 778 C C . TYR A 1 98 ? -2.723 4.641 3.887 1 98.75 98 TYR A C 1
ATOM 780 O O . TYR A 1 98 ? -3.955 4.637 3.85 1 98.75 98 TYR A O 1
ATOM 788 N N . SER A 1 99 ? -1.991 5.395 3.098 1 98.5 99 SER A N 1
ATOM 789 C CA . SER A 1 99 ? -2.578 6.355 2.17 1 98.5 99 SER A CA 1
ATOM 790 C C . SER A 1 99 ? -3.502 5.668 1.172 1 98.5 99 SER A C 1
ATOM 792 O O . SER A 1 99 ? -4.559 6.203 0.826 1 98.5 99 SER A O 1
ATOM 794 N N . THR A 1 100 ? -3.09 4.461 0.766 1 96.88 100 THR A N 1
ATOM 795 C CA . THR A 1 100 ? -3.848 3.797 -0.287 1 96.88 100 THR A CA 1
ATOM 796 C C . THR A 1 100 ? -4.711 2.68 0.292 1 96.88 100 THR A C 1
ATOM 798 O O . THR A 1 100 ? -5.773 2.367 -0.249 1 96.88 100 THR A O 1
ATOM 801 N N . SER A 1 101 ? -4.336 2.146 1.438 1 97 101 SER A N 1
ATOM 802 C CA . SER A 1 101 ? -5.055 1.004 1.997 1 97 101 SER A CA 1
ATOM 803 C C . SER A 1 101 ? -6.184 1.457 2.914 1 97 101 SER A C 1
ATOM 805 O O . SER A 1 101 ? -7.129 0.704 3.162 1 97 101 SER A O 1
ATOM 807 N N . GLN A 1 102 ? -6.098 2.617 3.467 1 97.38 102 GLN A N 1
ATOM 808 C CA . GLN A 1 102 ? -7.059 3.098 4.453 1 97.38 102 GLN A CA 1
ATOM 809 C C . GLN A 1 102 ? -7.652 4.438 4.031 1 97.38 102 GLN A C 1
ATOM 811 O O . GLN A 1 102 ? -8.859 4.547 3.797 1 97.38 102 GLN A O 1
ATOM 816 N N . LEU A 1 103 ? -6.812 5.41 3.787 1 97.44 103 LEU A N 1
ATOM 817 C CA . LEU A 1 103 ? -7.262 6.777 3.553 1 97.44 103 LEU A CA 1
ATOM 818 C C . LEU A 1 103 ? -8.109 6.863 2.285 1 97.44 103 LEU A C 1
ATOM 820 O O . LEU A 1 103 ? -9.227 7.379 2.312 1 97.44 103 LEU A O 1
ATOM 824 N N . GLU A 1 104 ? -7.633 6.32 1.212 1 95.19 104 GLU A N 1
ATOM 825 C CA . GLU A 1 104 ? -8.32 6.469 -0.069 1 95.19 104 GLU A CA 1
ATOM 826 C C . GLU A 1 104 ? -9.688 5.793 -0.045 1 95.19 104 GLU A C 1
ATOM 828 O O . GLU A 1 104 ? -10.703 6.418 -0.365 1 95.19 104 GLU A O 1
ATOM 833 N N . PRO A 1 105 ? -9.773 4.496 0.345 1 94.44 105 PRO A N 1
ATOM 834 C CA . PRO A 1 105 ? -11.102 3.883 0.333 1 94.44 105 PRO A CA 1
ATOM 835 C C . PRO A 1 105 ? -12.055 4.516 1.348 1 94.44 105 PRO A C 1
ATOM 837 O O . PRO A 1 105 ? -13.25 4.625 1.089 1 94.44 105 PRO A O 1
ATOM 840 N N . SER A 1 106 ? -11.555 4.926 2.49 1 94.88 106 SER A N 1
ATOM 841 C CA . SER A 1 106 ? -12.375 5.609 3.482 1 94.88 106 SER A CA 1
ATOM 842 C C . SER A 1 106 ? -12.93 6.922 2.932 1 94.88 106 SER A C 1
ATOM 844 O O . SER A 1 106 ? -14.109 7.227 3.105 1 94.88 106 SER A O 1
ATOM 846 N N . MET A 1 107 ? -12.047 7.668 2.332 1 93.81 107 MET A N 1
ATOM 847 C CA . MET A 1 107 ? -12.453 8.914 1.681 1 93.81 107 MET A CA 1
ATOM 848 C C . MET A 1 107 ? -13.492 8.641 0.598 1 93.81 107 MET A C 1
ATOM 850 O O . MET A 1 107 ? -14.461 9.391 0.466 1 93.81 107 MET A O 1
ATOM 854 N N . GLY A 1 108 ? -13.281 7.57 -0.212 1 90.31 108 GLY A N 1
ATOM 855 C CA . GLY A 1 108 ? -14.266 7.184 -1.211 1 90.31 108 GLY A CA 1
ATOM 856 C C . GLY A 1 108 ? -15.633 6.91 -0.625 1 90.31 108 GLY A C 1
ATOM 857 O O . GLY A 1 108 ? -16.641 7.398 -1.139 1 90.31 108 GLY A O 1
ATOM 858 N N . ASP A 1 109 ? -15.664 6.109 0.45 1 90.56 109 ASP A N 1
ATOM 859 C CA . ASP A 1 109 ? -16.922 5.828 1.132 1 90.56 109 ASP A CA 1
ATOM 860 C C . ASP A 1 109 ? -17.609 7.117 1.585 1 90.56 109 ASP A C 1
ATOM 862 O O . ASP A 1 109 ? -18.812 7.273 1.431 1 90.56 109 ASP A O 1
ATOM 866 N N . HIS A 1 110 ? -16.812 7.988 2.141 1 91.75 110 HIS A N 1
ATOM 867 C CA . HIS A 1 110 ? -17.328 9.25 2.66 1 91.75 110 HIS A CA 1
ATOM 868 C C . HIS A 1 110 ? -17.938 10.102 1.545 1 91.75 110 HIS A C 1
ATOM 870 O O . HIS A 1 110 ? -19.047 10.602 1.674 1 91.75 110 HIS A O 1
ATOM 876 N N . LEU A 1 111 ? -17.25 10.227 0.474 1 89.5 111 LEU A N 1
ATOM 877 C CA . LEU A 1 111 ? -17.688 11.062 -0.642 1 89.5 111 LEU A CA 1
ATOM 878 C C . LEU A 1 111 ? -18.922 10.484 -1.303 1 89.5 111 LEU A C 1
ATOM 880 O O . LEU A 1 111 ? -19.781 11.234 -1.782 1 89.5 111 LEU A O 1
ATOM 884 N N . MET A 1 112 ? -19.016 9.172 -1.3 1 87.25 112 MET A N 1
ATOM 885 C CA . MET A 1 112 ? -20.141 8.5 -1.948 1 87.25 112 MET A CA 1
ATOM 886 C C . MET A 1 112 ? -21.281 8.266 -0.958 1 87.25 112 MET A C 1
ATOM 888 O O . MET A 1 112 ? -22.328 7.711 -1.321 1 87.25 112 MET A O 1
ATOM 892 N N . LYS A 1 113 ? -21.141 8.688 0.285 1 89.31 113 LYS A N 1
ATOM 893 C CA . LYS A 1 113 ? -22.125 8.531 1.354 1 89.31 113 LYS A CA 1
ATOM 894 C C . LYS A 1 113 ? -22.484 7.062 1.554 1 89.31 113 LYS A C 1
ATOM 896 O O . LYS A 1 113 ? -23.672 6.719 1.644 1 89.31 113 LYS A O 1
ATOM 901 N N . LEU A 1 114 ? -21.5 6.23 1.47 1 86.06 114 LEU A N 1
ATOM 902 C CA . LEU A 1 114 ? -21.641 4.805 1.75 1 86.06 114 LEU A CA 1
ATOM 903 C C . LEU A 1 114 ? -21.203 4.484 3.172 1 86.06 114 LEU A C 1
ATOM 905 O O . LEU A 1 114 ? -20.25 5.086 3.682 1 86.06 114 LEU A O 1
ATOM 909 N N . PRO A 1 115 ? -21.891 3.572 3.76 1 85.94 115 PRO A N 1
ATOM 910 C CA . PRO A 1 115 ? -21.438 3.164 5.09 1 85.94 115 PRO A CA 1
ATOM 911 C C . PRO A 1 115 ? -20.125 2.389 5.047 1 85.94 115 PRO A C 1
ATOM 913 O O . PRO A 1 115 ? -19.875 1.62 4.109 1 85.94 115 PRO A O 1
ATOM 916 N N . THR A 1 116 ? -19.297 2.699 6.023 1 87.5 116 THR A N 1
ATOM 917 C CA . THR A 1 116 ? -18.094 1.894 6.234 1 87.5 116 THR A CA 1
ATOM 918 C C . THR A 1 116 ? -18.312 0.865 7.34 1 87.5 116 THR A C 1
ATOM 920 O O . THR A 1 116 ? -18.234 1.192 8.523 1 87.5 116 THR A O 1
ATOM 923 N N . GLY A 1 117 ? -18.641 -0.357 6.949 1 79.12 117 GLY A N 1
ATOM 924 C CA . GLY A 1 117 ? -18.953 -1.393 7.918 1 79.12 117 GLY A CA 1
ATOM 925 C C . GLY A 1 117 ? -17.734 -2.041 8.523 1 79.12 117 GLY A C 1
ATOM 926 O O . GLY A 1 117 ? -16.625 -1.916 7.984 1 79.12 117 GLY A O 1
ATOM 927 N N . PRO A 1 118 ? -17.906 -2.689 9.68 1 74.5 118 PRO A N 1
ATOM 928 C CA . PRO A 1 118 ? -16.797 -3.334 10.383 1 74.5 118 PRO A CA 1
ATOM 929 C C . PRO A 1 118 ? -16.125 -4.418 9.555 1 74.5 118 PRO A C 1
ATOM 931 O O . PRO A 1 118 ? -14.977 -4.789 9.828 1 74.5 118 PRO A O 1
ATOM 934 N N . ALA A 1 119 ? -16.797 -4.832 8.594 1 74.75 119 ALA A N 1
ATOM 935 C CA . ALA A 1 119 ? -16.266 -5.918 7.773 1 74.75 119 ALA A CA 1
ATOM 936 C C . ALA A 1 119 ? -15.258 -5.391 6.75 1 74.75 119 ALA A C 1
ATOM 938 O O . ALA A 1 119 ? -14.508 -6.16 6.152 1 74.75 119 ALA A O 1
ATOM 939 N N . ARG A 1 120 ? -15.281 -4.062 6.637 1 84 120 ARG A N 1
ATOM 940 C CA . ARG A 1 120 ? -14.328 -3.488 5.691 1 84 120 ARG A CA 1
ATOM 941 C C . ARG A 1 120 ? -12.922 -3.49 6.266 1 84 120 ARG A C 1
ATOM 943 O O . ARG A 1 120 ? -12.742 -3.396 7.484 1 84 120 ARG A O 1
ATOM 950 N N . GLY A 1 121 ? -11.953 -3.607 5.469 1 87.12 121 GLY A N 1
ATOM 951 C CA . GLY A 1 121 ? -10.562 -3.633 5.879 1 87.12 121 GLY A CA 1
ATOM 952 C C . GLY A 1 121 ? -10.031 -2.27 6.277 1 87.12 121 GLY A C 1
ATOM 953 O O . GLY A 1 121 ? -8.898 -2.154 6.758 1 87.12 121 GLY A O 1
ATOM 954 N N . TRP A 1 122 ? -10.844 -1.181 6.117 1 95 122 TRP A N 1
ATOM 955 C CA . TRP A 1 122 ? -10.438 0.175 6.469 1 95 122 TRP A CA 1
ATOM 956 C C . TRP A 1 122 ? -11.414 0.799 7.457 1 95 122 TRP A C 1
ATOM 958 O O . TRP A 1 122 ? -12.539 0.32 7.613 1 95 122 TRP A O 1
ATOM 968 N N . THR A 1 123 ? -11 1.823 8.203 1 95.75 123 THR A N 1
ATOM 969 C CA . THR A 1 123 ? -11.812 2.504 9.203 1 95.75 123 THR A CA 1
ATOM 970 C C . THR A 1 123 ? -12.633 3.617 8.57 1 95.75 123 THR A C 1
ATOM 972 O O . THR A 1 123 ? -12.477 3.912 7.383 1 95.75 123 THR A O 1
ATOM 975 N N . ASP A 1 124 ? -13.57 4.172 9.359 1 95.88 124 ASP A N 1
ATOM 976 C CA . ASP A 1 124 ? -14.398 5.254 8.836 1 95.88 124 ASP A CA 1
ATOM 977 C C . ASP A 1 124 ? -13.578 6.527 8.641 1 95.88 124 ASP A C 1
ATOM 97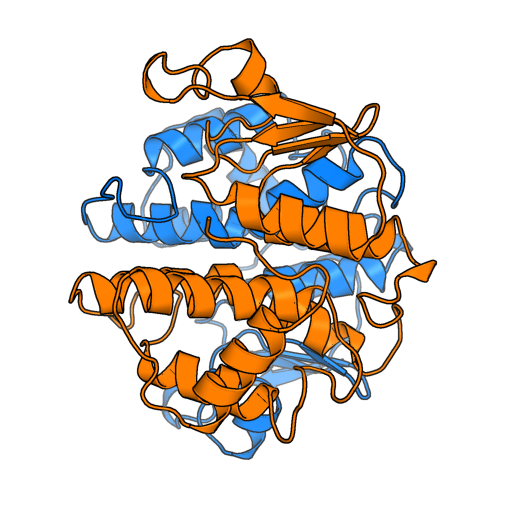9 O O . ASP A 1 124 ? -12.438 6.617 9.094 1 95.88 124 ASP A O 1
ATOM 983 N N . PHE A 1 125 ? -14.188 7.473 7.938 1 96.19 125 PHE A N 1
ATOM 984 C CA . PHE A 1 125 ? -13.469 8.664 7.504 1 96.19 125 PHE A CA 1
ATOM 985 C C . PHE A 1 125 ? -13.039 9.5 8.703 1 96.19 125 PHE A C 1
ATOM 987 O O . PHE A 1 125 ? -11.945 10.07 8.703 1 96.19 125 PHE A O 1
ATOM 994 N N . GLU A 1 126 ? -13.812 9.602 9.75 1 96.44 126 GLU A N 1
ATOM 995 C CA . GLU A 1 126 ? -13.445 10.344 10.953 1 96.44 126 GLU A CA 1
ATOM 996 C C . GLU A 1 126 ? -12.195 9.758 11.602 1 96.44 126 GLU A C 1
ATOM 998 O O . GLU A 1 126 ? -11.305 10.508 12.016 1 96.44 126 GLU A O 1
ATOM 1003 N N . THR A 1 127 ? -12.125 8.453 11.633 1 97.06 127 THR A N 1
ATOM 1004 C CA . THR A 1 127 ? -10.961 7.789 12.211 1 97.06 127 THR A CA 1
ATOM 1005 C C . THR A 1 127 ? -9.711 8.078 11.383 1 97.06 127 THR A C 1
ATOM 1007 O O . THR A 1 127 ? -8.648 8.367 11.938 1 97.06 127 THR A O 1
ATOM 1010 N N . VAL A 1 128 ? -9.859 8.023 10.078 1 97.88 128 VAL A N 1
ATOM 1011 C CA . VAL A 1 128 ? -8.719 8.281 9.203 1 97.88 128 VAL A CA 1
ATOM 1012 C C . VAL A 1 128 ? -8.234 9.719 9.391 1 97.88 128 VAL A C 1
ATOM 1014 O O . VAL A 1 128 ? -7.027 9.969 9.414 1 97.88 128 VAL A O 1
ATOM 1017 N N . LEU A 1 129 ? -9.188 10.68 9.523 1 98.19 129 LEU A N 1
ATOM 1018 C CA . LEU A 1 129 ? -8.812 12.07 9.781 1 98.19 129 LEU A CA 1
ATOM 1019 C C . LEU A 1 129 ? -8.047 12.195 11.094 1 98.19 129 LEU A C 1
ATOM 1021 O O . LEU A 1 129 ? -7.035 12.891 11.164 1 98.19 129 LEU A O 1
ATOM 1025 N N . ASN A 1 130 ? -8.492 11.477 12.117 1 98.31 130 ASN A N 1
ATOM 1026 C CA . ASN A 1 130 ? -7.805 11.477 13.406 1 98.31 130 ASN A CA 1
ATOM 1027 C C . ASN A 1 130 ? -6.387 10.93 13.289 1 98.31 130 ASN A C 1
ATOM 1029 O O . ASN A 1 130 ? -5.453 11.484 13.859 1 98.31 130 ASN A O 1
ATOM 1033 N N . VAL A 1 131 ? -6.266 9.875 12.562 1 98.62 131 VAL A N 1
ATOM 1034 C CA . VAL A 1 131 ? -4.973 9.219 12.391 1 98.62 131 VAL A CA 1
ATOM 1035 C C . VAL A 1 131 ? -4 10.172 11.695 1 98.62 131 VAL A C 1
ATOM 1037 O O . VAL A 1 131 ? -2.896 10.414 12.188 1 98.62 131 VAL A O 1
ATOM 1040 N N . VAL A 1 132 ? -4.434 10.734 10.547 1 98.69 132 VAL A N 1
ATOM 1041 C CA . VAL A 1 132 ? -3.531 11.562 9.75 1 98.69 132 VAL A CA 1
ATOM 1042 C C . VAL A 1 132 ? -3.199 12.844 10.516 1 98.69 132 VAL A C 1
ATOM 1044 O O . VAL A 1 132 ? -2.055 13.305 10.508 1 98.69 132 VAL A O 1
ATOM 1047 N N . GLU A 1 133 ? -4.188 13.414 11.18 1 98.5 133 GLU A N 1
ATOM 1048 C CA . GLU A 1 133 ? -3.941 14.609 11.977 1 98.5 133 GLU A CA 1
ATOM 1049 C C . GLU A 1 133 ? -2.953 14.336 13.109 1 98.5 133 GLU A C 1
ATOM 1051 O O . GLU A 1 133 ? -2.055 15.133 13.367 1 98.5 133 GLU A O 1
ATOM 1056 N N . GLY A 1 134 ? -3.119 13.203 13.797 1 98.19 134 GLY A N 1
ATOM 1057 C CA . GLY A 1 134 ? -2.18 12.797 14.828 1 98.19 134 GLY A CA 1
ATOM 1058 C C . GLY A 1 134 ? -0.773 12.586 14.305 1 98.19 134 GLY A C 1
ATOM 1059 O O . GLY A 1 134 ? 0.2 13 14.938 1 98.19 134 GLY A O 1
ATOM 1060 N N . GLU A 1 135 ? -0.64 11.953 13.172 1 98.38 135 GLU A N 1
ATOM 1061 C CA . GLU A 1 135 ? 0.656 11.68 12.555 1 98.38 135 GLU A CA 1
ATOM 1062 C C . GLU A 1 135 ? 1.317 12.961 12.062 1 98.38 135 GLU A C 1
ATOM 1064 O O . GLU A 1 135 ? 2.545 13.07 12.047 1 98.38 135 GLU A O 1
ATOM 1069 N N . LEU A 1 136 ? 0.481 13.922 11.648 1 98.44 136 LEU A N 1
ATOM 1070 C CA . LEU A 1 136 ? 1.001 15.219 11.227 1 98.44 136 LEU A CA 1
ATOM 1071 C C . LEU A 1 136 ? 1.611 15.969 12.406 1 98.44 136 LEU A C 1
ATOM 1073 O O . LEU A 1 136 ? 2.641 16.625 12.258 1 98.44 136 LEU A O 1
ATOM 1077 N N . GLY A 1 137 ? 0.941 15.82 13.555 1 96.94 137 GLY A N 1
ATOM 1078 C CA . GLY A 1 137 ? 1.426 16.5 14.742 1 96.94 137 GLY A CA 1
ATOM 1079 C C . GLY A 1 137 ? 1.544 18 14.555 1 96.94 137 GLY A C 1
ATOM 1080 O O . GLY A 1 137 ? 0.584 18.672 14.148 1 96.94 137 GLY A O 1
ATOM 1081 N N . GLN A 1 138 ? 2.768 18.5 14.805 1 93.12 138 GLN A N 1
ATOM 1082 C CA . GLN A 1 138 ? 3.004 19.938 14.688 1 93.12 138 GLN A CA 1
ATOM 1083 C C . GLN A 1 138 ? 3.553 20.297 13.305 1 93.12 138 GLN A C 1
ATOM 1085 O O . GLN A 1 138 ? 3.967 21.422 13.07 1 93.12 138 GLN A O 1
ATOM 1090 N N . GLY A 1 139 ? 3.371 19.656 12.383 1 85.5 139 GLY A N 1
ATOM 1091 C CA . GLY A 1 139 ? 3.85 19.891 11.031 1 85.5 139 GLY A CA 1
ATOM 1092 C C . GLY A 1 139 ? 5.168 20.641 10.984 1 85.5 139 GLY A C 1
ATOM 1093 O O . GLY A 1 139 ? 6.004 20.5 11.883 1 85.5 139 GLY A O 1
ATOM 1094 N N . PRO A 1 140 ? 5.484 21.188 9.781 1 97.69 140 PRO A N 1
ATOM 1095 C CA . PRO A 1 140 ? 4.605 21.516 8.656 1 97.69 140 PRO A CA 1
ATOM 1096 C C . PRO A 1 140 ? 4.266 20.297 7.805 1 97.69 140 PRO A C 1
ATOM 1098 O O . PRO A 1 140 ? 3.258 20.297 7.09 1 97.69 140 PRO A O 1
ATOM 1101 N N . TYR A 1 141 ? 5.125 19.25 7.766 1 98.5 141 TYR A N 1
ATOM 1102 C CA . TYR A 1 141 ? 4.871 18.031 7.008 1 98.5 141 TYR A CA 1
ATOM 1103 C C . TYR A 1 141 ? 4.801 16.828 7.93 1 98.5 141 TYR A C 1
ATOM 1105 O O . TYR A 1 141 ? 4.934 16.953 9.148 1 98.5 141 TYR A O 1
ATOM 1113 N N . LEU A 1 142 ? 4.555 15.68 7.418 1 98.69 142 LEU A N 1
ATOM 1114 C CA . LEU A 1 142 ? 4.32 14.484 8.219 1 98.69 142 LEU A CA 1
ATOM 1115 C C . LEU A 1 142 ? 5.566 14.109 9.016 1 98.69 142 LEU A C 1
ATOM 1117 O O . LEU A 1 142 ? 5.465 13.523 10.094 1 98.69 142 LEU A O 1
ATOM 1121 N N . PHE A 1 143 ? 6.734 14.461 8.492 1 98.12 143 PHE A N 1
ATOM 1122 C CA . PHE A 1 143 ? 7.98 14.18 9.195 1 98.12 143 PHE A CA 1
ATOM 1123 C C . PHE A 1 143 ? 8.688 15.477 9.578 1 98.12 143 PHE A C 1
ATOM 1125 O O . PHE A 1 143 ? 9.898 15.602 9.391 1 98.12 143 PHE A O 1
ATOM 1132 N N . GLY A 1 144 ? 7.848 16.391 10.172 1 97.19 144 GLY A N 1
ATOM 1133 C CA . GLY A 1 144 ? 8.367 17.688 10.578 1 97.19 144 GLY A CA 1
ATOM 1134 C C . GLY A 1 144 ? 8.695 18.594 9.406 1 97.19 144 GLY A C 1
ATOM 1135 O O . GLY A 1 144 ? 7.863 18.781 8.516 1 97.19 144 GLY A O 1
ATOM 1136 N N . GLU A 1 145 ? 9.945 19.047 9.414 1 97.31 145 GLU A N 1
ATOM 1137 C CA . GLU A 1 145 ? 10.367 19.953 8.367 1 97.31 145 GLU A CA 1
ATOM 1138 C C . GLU A 1 145 ? 10.703 19.203 7.078 1 97.31 145 GLU A C 1
ATOM 1140 O O . GLU A 1 145 ? 10.836 19.812 6.016 1 97.31 145 GLU A O 1
ATOM 1145 N N . ARG A 1 146 ? 10.797 17.969 7.188 1 96.38 146 ARG A N 1
ATOM 1146 C CA . ARG A 1 146 ? 11.156 17.172 6.02 1 96.38 146 ARG A CA 1
ATOM 1147 C C . ARG A 1 146 ? 9.914 16.766 5.23 1 96.38 146 ARG A C 1
ATOM 1149 O O . ARG A 1 146 ? 9.047 16.062 5.742 1 96.38 146 ARG A O 1
ATOM 1156 N N . PHE A 1 147 ? 9.875 17.25 3.986 1 98.06 147 PHE A N 1
ATOM 1157 C CA . PHE A 1 147 ? 8.883 16.781 3.027 1 98.06 147 PHE A CA 1
ATOM 1158 C C . PHE A 1 147 ? 9.281 15.422 2.455 1 98.06 147 PHE A C 1
ATOM 1160 O O . PHE A 1 147 ? 10.43 15.234 2.043 1 98.06 147 PHE A O 1
ATOM 1167 N N . THR A 1 148 ? 8.375 14.469 2.484 1 98.69 148 THR A N 1
ATOM 1168 C CA . THR A 1 148 ? 8.688 13.133 1.989 1 98.69 148 THR A CA 1
ATOM 1169 C C . THR A 1 148 ? 7.605 12.648 1.027 1 98.69 148 THR A C 1
ATOM 1171 O O . THR A 1 148 ? 6.59 13.32 0.834 1 98.69 148 THR A O 1
ATOM 1174 N N . ALA A 1 149 ? 7.812 11.477 0.443 1 98.88 149 ALA A N 1
ATOM 1175 C CA . ALA A 1 149 ? 6.832 10.812 -0.414 1 98.88 149 ALA A CA 1
ATOM 1176 C C . ALA A 1 149 ? 5.543 10.523 0.347 1 98.88 149 ALA A C 1
ATOM 1178 O O . ALA A 1 149 ? 4.469 10.422 -0.253 1 98.88 149 ALA A O 1
ATOM 1179 N N . ALA A 1 150 ? 5.605 10.375 1.657 1 98.88 150 ALA A N 1
ATOM 1180 C CA . ALA A 1 150 ? 4.387 10.195 2.441 1 98.88 150 ALA A CA 1
ATOM 1181 C C . ALA A 1 150 ? 3.48 11.414 2.334 1 98.88 150 ALA A C 1
ATOM 1183 O O . ALA A 1 150 ? 2.254 11.289 2.346 1 98.88 150 ALA A O 1
ATOM 1184 N N . ASP A 1 151 ? 4.086 12.594 2.271 1 98.81 151 ASP A N 1
ATOM 1185 C CA . ASP A 1 151 ? 3.299 13.812 2.07 1 98.81 151 ASP A CA 1
ATOM 1186 C C . ASP A 1 151 ? 2.637 13.812 0.693 1 98.81 151 ASP A C 1
ATOM 1188 O O . ASP A 1 151 ? 1.521 14.312 0.536 1 98.81 151 ASP A O 1
ATOM 1192 N N . VAL A 1 152 ? 3.314 13.305 -0.3 1 98.69 152 VAL A N 1
ATOM 1193 C CA . VAL A 1 152 ? 2.74 13.195 -1.637 1 98.69 152 VAL A CA 1
ATOM 1194 C C . VAL A 1 152 ? 1.524 12.273 -1.604 1 98.69 152 VAL A C 1
ATOM 1196 O O . VAL A 1 152 ? 0.449 12.633 -2.086 1 98.69 152 VAL A O 1
ATOM 1199 N N . MET A 1 153 ? 1.667 11.148 -1.003 1 98.69 153 MET A N 1
ATOM 1200 C CA . MET A 1 153 ? 0.636 10.117 -1.027 1 98.69 153 MET A CA 1
ATOM 1201 C C . MET A 1 153 ? -0.558 10.516 -0.168 1 98.69 153 MET A C 1
ATOM 1203 O O . MET A 1 153 ? -1.699 10.492 -0.632 1 98.69 153 MET A O 1
ATOM 1207 N N . VAL A 1 154 ? -0.312 10.906 1.05 1 98.56 154 VAL A N 1
ATOM 1208 C CA . VAL A 1 154 ? -1.385 11.312 1.95 1 98.56 154 VAL A CA 1
ATOM 1209 C C . VAL A 1 154 ? -1.968 12.648 1.488 1 98.56 154 VAL A C 1
ATOM 1211 O O . VAL A 1 154 ? -3.188 12.805 1.401 1 98.56 154 VAL A O 1
ATOM 1214 N N . GLY A 1 155 ? -1.11 13.562 1.156 1 97.88 155 GLY A N 1
ATOM 1215 C CA . GLY A 1 155 ? -1.518 14.898 0.751 1 97.88 155 GLY A CA 1
ATOM 1216 C C . GLY A 1 155 ? -2.352 14.906 -0.516 1 97.88 155 GLY A C 1
ATOM 1217 O O . GLY A 1 155 ? -3.312 15.672 -0.627 1 97.88 155 GLY A O 1
ATOM 1218 N N . SER A 1 156 ? -1.998 14.086 -1.499 1 96.81 156 SER A N 1
ATOM 1219 C CA . SER A 1 156 ? -2.732 14.047 -2.76 1 96.81 156 SER A CA 1
ATOM 1220 C C . SER A 1 156 ? -4.203 13.703 -2.531 1 96.81 156 SER A C 1
ATOM 1222 O O . SER A 1 156 ? -5.082 14.242 -3.211 1 96.81 156 SER A O 1
ATOM 1224 N N . MET A 1 157 ? -4.504 12.828 -1.569 1 95.25 157 MET A N 1
ATOM 1225 C CA . MET A 1 157 ? -5.883 12.438 -1.286 1 95.25 157 MET A CA 1
ATOM 1226 C C . MET A 1 157 ? -6.691 13.617 -0.771 1 95.25 157 MET A C 1
ATOM 1228 O O . MET A 1 157 ? -7.824 13.836 -1.197 1 95.25 157 MET A O 1
ATOM 1232 N N . PHE A 1 158 ? -6.082 14.367 0.068 1 96.19 158 PHE A N 1
ATOM 1233 C CA . PHE A 1 158 ? -6.781 15.523 0.626 1 96.19 158 PHE A CA 1
ATOM 1234 C C . PHE A 1 158 ? -6.926 16.625 -0.415 1 96.19 158 PHE A C 1
ATOM 1236 O O . PHE A 1 158 ? -7.93 17.344 -0.432 1 96.19 158 PHE A O 1
ATOM 1243 N N . ILE A 1 159 ? -5.93 16.75 -1.224 1 95.06 159 ILE A N 1
ATOM 1244 C CA . ILE A 1 159 ? -6.012 17.734 -2.303 1 95.06 159 ILE A CA 1
ATOM 1245 C C . ILE A 1 159 ? -7.152 17.359 -3.248 1 95.06 159 ILE A C 1
ATOM 1247 O O . ILE A 1 159 ? -7.949 18.219 -3.637 1 95.06 159 ILE A O 1
ATOM 1251 N N . TRP A 1 160 ? -7.289 16.109 -3.609 1 90.5 160 TRP A N 1
ATOM 1252 C CA . TRP A 1 160 ? -8.391 15.641 -4.449 1 90.5 160 TRP A CA 1
ATOM 1253 C C . TRP A 1 160 ? -9.734 15.906 -3.779 1 90.5 160 TRP A C 1
ATOM 1255 O O . TRP A 1 160 ? -10.695 16.312 -4.441 1 90.5 160 TRP A O 1
ATOM 1265 N N . MET A 1 161 ? -9.758 15.617 -2.529 1 91.31 161 MET A N 1
ATOM 1266 C CA . MET A 1 161 ? -10.984 15.883 -1.782 1 91.31 161 MET A CA 1
ATOM 1267 C C . MET A 1 161 ? -11.406 17.328 -1.934 1 91.31 161 MET A C 1
ATOM 1269 O O . MET A 1 161 ? -12.586 17.625 -2.154 1 91.31 161 MET A O 1
ATOM 1273 N N . ARG A 1 162 ? -10.492 18.188 -1.811 1 89 162 ARG A N 1
ATOM 1274 C CA . ARG A 1 162 ? -10.758 19.609 -1.96 1 89 162 ARG A CA 1
ATOM 1275 C C . ARG A 1 162 ? -11.219 19.938 -3.377 1 89 162 ARG A C 1
ATOM 1277 O O . ARG A 1 162 ? -12.148 20.719 -3.57 1 89 162 ARG A O 1
ATOM 1284 N N . ILE A 1 163 ? -10.609 19.391 -4.352 1 85.38 163 ILE A N 1
ATOM 1285 C CA . ILE A 1 163 ? -10.945 19.609 -5.758 1 85.38 163 ILE A CA 1
ATOM 1286 C C . ILE A 1 163 ? -12.383 19.141 -6.02 1 85.38 163 ILE A C 1
ATOM 1288 O O . ILE A 1 163 ? -13.102 19.75 -6.812 1 85.38 163 ILE A O 1
ATOM 1292 N N . PHE A 1 164 ? -12.781 18.125 -5.301 1 85.69 164 PHE A N 1
ATOM 1293 C CA . PHE A 1 164 ? -14.125 17.578 -5.496 1 85.69 164 PHE A CA 1
ATOM 1294 C C . PHE A 1 164 ? -15.141 18.344 -4.648 1 85.69 164 PHE A C 1
ATOM 1296 O O . PHE A 1 164 ? -16.312 17.969 -4.598 1 85.69 164 PHE A O 1
ATOM 1303 N N . GLY A 1 165 ? -14.656 19.406 -4.004 1 86.5 165 GLY A N 1
ATOM 1304 C CA . GLY A 1 165 ? -15.562 20.328 -3.334 1 86.5 165 GLY A CA 1
ATOM 1305 C C . GLY A 1 165 ? -15.82 19.953 -1.885 1 86.5 165 GLY A C 1
ATOM 1306 O O . GLY A 1 165 ? -16.781 20.438 -1.282 1 86.5 165 GLY A O 1
ATOM 1307 N N . SER A 1 166 ? -15.031 19.047 -1.35 1 90.38 166 SER A N 1
ATOM 1308 C CA . SER A 1 166 ? -15.172 18.625 0.043 1 90.38 166 SER A CA 1
ATOM 1309 C C . SER A 1 166 ? -14.031 19.172 0.898 1 90.38 166 SER A C 1
ATOM 1311 O O . SER A 1 166 ? -13.031 19.656 0.37 1 90.38 166 SER A O 1
ATOM 1313 N N . GLN A 1 167 ? -14.273 19.266 2.197 1 93.06 167 GLN A N 1
ATOM 1314 C CA . GLN A 1 167 ? -13.273 19.719 3.166 1 93.06 167 GLN A CA 1
ATOM 1315 C C . GLN A 1 167 ? -13.141 18.719 4.316 1 93.06 167 GLN A C 1
ATOM 1317 O O . GLN A 1 167 ? -14.062 17.938 4.582 1 93.06 167 GLN A O 1
ATOM 1322 N N . THR A 1 168 ? -11.961 18.734 4.953 1 94.69 168 THR A N 1
ATOM 1323 C CA . THR A 1 168 ? -11.727 17.828 6.062 1 94.69 168 THR A CA 1
ATOM 1324 C C . THR A 1 168 ? -12.438 18.312 7.324 1 94.69 168 THR A C 1
ATOM 1326 O O . THR A 1 168 ? -12.734 17.516 8.219 1 94.69 168 THR A O 1
ATOM 1329 N N . GLY A 1 169 ? -12.648 19.625 7.395 1 95.12 169 GLY A N 1
ATOM 1330 C CA . GLY A 1 169 ? -13.195 20.219 8.602 1 95.12 169 GLY A CA 1
ATOM 1331 C C . GLY A 1 169 ? -12.188 20.328 9.727 1 95.12 169 GLY A C 1
ATOM 1332 O O . GLY A 1 169 ? -12.555 20.625 10.867 1 95.12 169 GLY A O 1
ATOM 1333 N N . ARG A 1 170 ? -10.938 19.984 9.492 1 97.25 170 ARG A N 1
ATOM 1334 C CA . ARG A 1 170 ? -9.836 20.016 10.445 1 97.25 170 ARG A CA 1
ATOM 1335 C C . ARG A 1 170 ? -8.844 21.125 10.094 1 97.25 170 ARG A C 1
ATOM 1337 O O . ARG A 1 170 ? -8.086 21 9.133 1 97.25 170 ARG A O 1
ATOM 1344 N N . PRO A 1 171 ? -8.75 22.188 10.914 1 97.31 171 PRO A N 1
ATOM 1345 C CA . PRO A 1 171 ? -7.883 23.312 10.562 1 97.31 171 PRO A CA 1
ATOM 1346 C C . PRO A 1 171 ? -6.438 22.891 10.297 1 97.31 171 PRO A C 1
ATOM 1348 O O . PRO A 1 171 ? -5.812 23.391 9.352 1 97.31 171 PRO A O 1
ATOM 1351 N N . ALA A 1 172 ? -5.938 22 11.117 1 97.69 172 ALA A N 1
ATOM 1352 C CA . ALA A 1 172 ? -4.555 21.562 10.953 1 97.69 172 ALA A CA 1
ATOM 1353 C C . ALA A 1 172 ? -4.355 20.875 9.609 1 97.69 172 ALA A C 1
ATOM 1355 O O . ALA A 1 172 ? -3.342 21.078 8.938 1 97.69 172 ALA A O 1
ATOM 1356 N N . LEU A 1 173 ? -5.293 20.094 9.18 1 98.06 173 LEU A N 1
ATOM 1357 C CA . LEU A 1 173 ? -5.195 19.391 7.902 1 98.06 173 LEU A CA 1
ATOM 1358 C C . LEU A 1 173 ? -5.398 20.359 6.734 1 98.06 173 LEU A C 1
ATOM 1360 O O . LEU A 1 173 ? -4.75 20.219 5.695 1 98.06 173 LEU A O 1
ATOM 1364 N N . GLU A 1 174 ? -6.328 21.312 6.926 1 97.25 174 GLU A N 1
ATOM 1365 C CA . GLU A 1 174 ? -6.512 22.312 5.879 1 97.25 174 GLU A CA 1
ATOM 1366 C C . GLU A 1 174 ? -5.242 23.141 5.668 1 97.25 174 GLU A C 1
ATOM 1368 O O . GLU A 1 174 ? -4.855 23.422 4.531 1 97.25 174 GLU A O 1
ATOM 1373 N N . ALA A 1 175 ? -4.621 23.5 6.758 1 97.69 175 ALA A N 1
ATOM 1374 C CA . ALA A 1 175 ? -3.355 24.219 6.668 1 97.69 175 ALA A CA 1
ATOM 1375 C C . ALA A 1 175 ? -2.283 23.375 5.992 1 97.69 175 ALA A C 1
ATOM 1377 O O . ALA A 1 175 ? -1.481 23.891 5.207 1 97.69 175 ALA A O 1
ATOM 1378 N N . TYR A 1 176 ? -2.238 22.109 6.312 1 98 176 TYR A N 1
ATOM 1379 C CA . TYR A 1 176 ? -1.325 21.156 5.699 1 98 176 TYR A CA 1
ATOM 1380 C C . TYR A 1 176 ? -1.521 21.094 4.191 1 98 176 TYR A C 1
ATOM 1382 O O . TYR A 1 176 ? -0.552 21.141 3.43 1 98 176 TYR A O 1
ATOM 1390 N N . ILE A 1 177 ? -2.793 21.031 3.729 1 96.81 177 ILE A N 1
ATOM 1391 C CA . ILE A 1 177 ? -3.127 21 2.309 1 96.81 177 ILE A CA 1
ATOM 1392 C C . ILE A 1 177 ? -2.625 22.281 1.633 1 96.81 177 ILE A C 1
ATOM 1394 O O . ILE A 1 177 ? -2.027 22.234 0.555 1 96.81 177 ILE A O 1
ATOM 1398 N N . GLU A 1 178 ? -2.828 23.406 2.254 1 96.12 178 GLU A N 1
ATOM 1399 C CA . GLU A 1 178 ? -2.389 24.672 1.699 1 96.12 178 GLU A CA 1
ATOM 1400 C C . GLU A 1 178 ? -0.872 24.719 1.542 1 96.12 178 GLU A C 1
ATOM 1402 O O . GLU A 1 178 ? -0.359 25.234 0.547 1 96.12 178 GLU A O 1
ATOM 1407 N N . ARG A 1 179 ? -0.137 24.219 2.539 1 96.94 179 ARG A N 1
ATOM 1408 C CA . ARG A 1 179 ? 1.32 24.172 2.465 1 96.94 179 ARG A CA 1
ATOM 1409 C C . ARG A 1 179 ? 1.779 23.297 1.3 1 96.94 179 ARG A C 1
ATOM 1411 O O . ARG A 1 179 ? 2.75 23.625 0.616 1 96.94 179 ARG A O 1
ATOM 1418 N N . LEU A 1 180 ? 1.086 22.188 1.129 1 97.31 180 LEU A N 1
ATOM 1419 C CA . LEU A 1 180 ? 1.429 21.297 0.022 1 97.31 180 LEU A CA 1
ATOM 1420 C C . LEU A 1 180 ? 1.213 22 -1.318 1 97.31 180 LEU A C 1
ATOM 1422 O O . LEU A 1 180 ? 2.064 21.922 -2.207 1 97.31 180 LEU A O 1
ATOM 1426 N N . LEU A 1 181 ? 0.086 22.672 -1.437 1 94.94 181 LEU A N 1
ATOM 1427 C CA . LEU A 1 181 ? -0.272 23.344 -2.688 1 94.94 181 LEU A CA 1
ATOM 1428 C C . LEU A 1 181 ? 0.654 24.516 -2.963 1 94.94 181 LEU A C 1
ATOM 1430 O O . LEU A 1 181 ? 0.818 24.922 -4.113 1 94.94 181 LEU A O 1
ATOM 1434 N N . ALA A 1 182 ? 1.277 25.047 -1.969 1 95.12 182 ALA A N 1
ATOM 1435 C CA . ALA A 1 182 ? 2.146 26.219 -2.09 1 95.12 182 ALA A CA 1
ATOM 1436 C C . ALA A 1 182 ? 3.562 25.812 -2.484 1 95.12 182 ALA A C 1
ATOM 1438 O O . ALA A 1 182 ? 4.387 26.656 -2.828 1 95.12 182 ALA A O 1
ATOM 1439 N N . ARG A 1 183 ? 3.891 24.531 -2.41 1 96 183 ARG A N 1
ATOM 1440 C CA . ARG A 1 183 ? 5.234 24.094 -2.779 1 96 183 ARG A CA 1
ATOM 1441 C C . ARG A 1 183 ? 5.531 24.406 -4.238 1 96 183 ARG A C 1
ATOM 1443 O O . ARG A 1 183 ? 4.664 24.281 -5.102 1 96 183 ARG A O 1
ATOM 1450 N N . PRO A 1 184 ? 6.77 24.688 -4.566 1 94 184 PRO A N 1
ATOM 1451 C CA . PRO A 1 184 ? 7.125 25.062 -5.938 1 94 184 PRO A CA 1
ATOM 1452 C C . PRO A 1 184 ? 6.824 23.953 -6.945 1 94 184 PRO A C 1
ATOM 1454 O O . PRO A 1 184 ? 6.438 24.234 -8.078 1 94 184 PRO A O 1
ATOM 1457 N N . LYS A 1 185 ? 6.965 22.734 -6.547 1 91.38 185 LYS A N 1
ATOM 1458 C CA . LYS A 1 185 ? 6.738 21.594 -7.43 1 91.38 185 LYS A CA 1
ATOM 1459 C C . LYS A 1 185 ? 5.414 20.906 -7.109 1 91.38 185 LYS A C 1
ATOM 1461 O O . LYS A 1 185 ? 5.203 19.75 -7.488 1 91.38 185 LYS A O 1
ATOM 1466 N N . GLY A 1 186 ? 4.547 21.578 -6.398 1 83.62 186 GLY A N 1
ATOM 1467 C CA . GLY A 1 186 ? 3.312 20.969 -5.93 1 83.62 186 GLY A CA 1
ATOM 1468 C C . GLY A 1 186 ? 2.389 20.562 -7.059 1 83.62 186 GLY A C 1
ATOM 1469 O O . GLY A 1 186 ? 2.639 20.875 -8.227 1 83.62 186 GLY A O 1
ATOM 1470 N N . MET A 1 187 ? 1.419 19.719 -6.664 1 79.81 187 MET A N 1
ATOM 1471 C CA . MET A 1 187 ? 0.426 19.203 -7.609 1 79.81 187 MET A CA 1
ATOM 1472 C C . MET A 1 187 ? -0.29 20.359 -8.312 1 79.81 187 MET A C 1
ATOM 1474 O O . MET A 1 187 ? -0.751 21.297 -7.664 1 79.81 187 MET A O 1
ATOM 1478 N N . LYS A 1 188 ? -0.058 20.344 -9.695 1 71.25 188 LYS A N 1
ATOM 1479 C CA . LYS A 1 188 ? -0.686 21.422 -10.469 1 71.25 188 LYS A CA 1
ATOM 1480 C C . LYS A 1 188 ? -2.055 20.984 -10.992 1 71.25 188 LYS A C 1
ATOM 1482 O O . LYS A 1 188 ? -2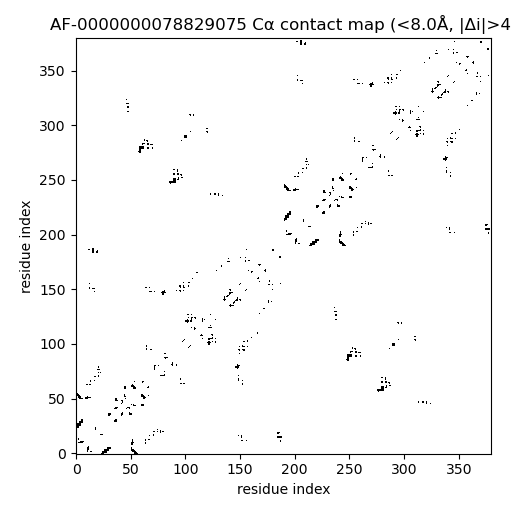.199 19.891 -11.547 1 71.25 188 LYS A O 1
ATOM 1487 N N . LEU A 1 189 ? -3.303 21.312 -10.438 1 59.84 189 LEU A N 1
ATOM 1488 C CA . LEU A 1 189 ? -4.676 20.984 -10.797 1 59.84 189 LEU A CA 1
ATOM 1489 C C . LEU A 1 189 ? -5.051 21.594 -12.141 1 59.84 189 LEU A C 1
ATOM 1491 O O . LEU A 1 189 ? -5.875 21.047 -12.875 1 59.84 189 LEU A O 1
ATOM 1495 N N . GLY A 1 190 ? -4.391 22.641 -12.75 1 48.72 190 GLY A N 1
ATOM 1496 C CA . GLY A 1 190 ? -4.805 23.375 -13.938 1 48.72 190 GLY A CA 1
ATOM 1497 C C . GLY A 1 190 ? -3.742 23.4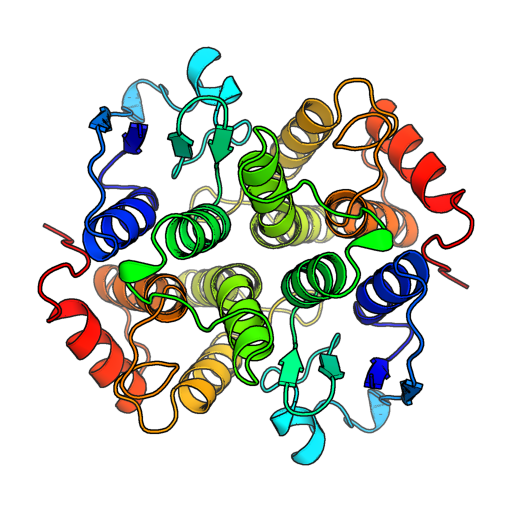06 -15.023 1 48.72 190 GLY A C 1
ATOM 1498 O O . GLY A 1 190 ? -2.568 23.141 -14.758 1 48.72 190 GLY A O 1
ATOM 1499 N N . MET B 1 1 ? 11.938 -7.766 18.453 1 98.38 1 MET B N 1
ATOM 1500 C CA . MET B 1 1 ? 10.727 -7.219 17.844 1 98.38 1 MET B CA 1
ATOM 1501 C C . MET B 1 1 ? 9.484 -7.695 18.578 1 98.38 1 MET B C 1
ATOM 1503 O O . MET B 1 1 ? 9.469 -8.797 19.141 1 98.38 1 MET B O 1
ATOM 1507 N N . LYS B 1 2 ? 8.477 -6.793 18.672 1 98.88 2 LYS B N 1
ATOM 1508 C CA . LYS B 1 2 ? 7.191 -7.125 19.281 1 98.88 2 LYS B CA 1
ATOM 1509 C C . LYS B 1 2 ? 6.062 -7.059 18.25 1 98.88 2 LYS B C 1
ATOM 1511 O O . LYS B 1 2 ? 5.84 -6.016 17.641 1 98.88 2 LYS B O 1
ATOM 1516 N N . LEU B 1 3 ? 5.441 -8.211 18.062 1 98.75 3 LEU B N 1
ATOM 1517 C CA . LEU B 1 3 ? 4.258 -8.266 17.219 1 98.75 3 LEU B CA 1
ATOM 1518 C C . LEU B 1 3 ? 2.982 -8.234 18.047 1 98.75 3 LEU B C 1
ATOM 1520 O O . LEU B 1 3 ? 2.727 -9.141 18.844 1 98.75 3 LEU B O 1
ATOM 1524 N N . TYR B 1 4 ? 2.238 -7.195 17.953 1 98.81 4 TYR B N 1
ATOM 1525 C CA . TYR B 1 4 ? 0.91 -7.156 18.547 1 98.81 4 TYR B CA 1
ATOM 1526 C C . TYR B 1 4 ? -0.068 -8.023 17.766 1 98.81 4 TYR B C 1
ATOM 1528 O O . TYR B 1 4 ? -0.224 -7.859 16.562 1 98.81 4 TYR B O 1
ATOM 1536 N N . PHE B 1 5 ? -0.774 -8.953 18.531 1 97.81 5 PHE B N 1
ATOM 1537 C CA . PHE B 1 5 ? -1.318 -10.078 17.797 1 97.81 5 PHE B CA 1
ATOM 1538 C C . PHE B 1 5 ? -2.676 -10.492 18.344 1 97.81 5 PHE B C 1
ATOM 1540 O O . PHE B 1 5 ? -2.885 -10.477 19.562 1 97.81 5 PHE B O 1
ATOM 1547 N N . ASN B 1 6 ? -3.555 -10.734 17.547 1 96.94 6 ASN B N 1
ATOM 1548 C CA . ASN B 1 6 ? -4.801 -11.469 17.734 1 96.94 6 ASN B CA 1
ATOM 1549 C C . ASN B 1 6 ? -5.047 -12.461 16.594 1 96.94 6 ASN B C 1
ATOM 1551 O O . ASN B 1 6 ? -4.969 -12.094 15.422 1 96.94 6 ASN B O 1
ATOM 1555 N N . PRO B 1 7 ? -5.305 -13.789 16.844 1 92.75 7 PRO B N 1
ATOM 1556 C CA . PRO B 1 7 ? -5.418 -14.789 15.781 1 92.75 7 PRO B CA 1
ATOM 1557 C C . PRO B 1 7 ? -6.598 -14.523 14.844 1 92.75 7 PRO B C 1
ATOM 1559 O O . PRO B 1 7 ? -6.672 -15.102 13.758 1 92.75 7 PRO B O 1
ATOM 1562 N N . ARG B 1 8 ? -7.523 -13.656 15.273 1 90.56 8 ARG B N 1
ATOM 1563 C CA . ARG B 1 8 ? -8.672 -13.289 14.445 1 90.56 8 ARG B CA 1
ATOM 1564 C C . ARG B 1 8 ? -8.453 -11.938 13.773 1 90.56 8 ARG B C 1
ATOM 1566 O O . ARG B 1 8 ? -9.383 -11.141 13.656 1 90.56 8 ARG B O 1
ATOM 1573 N N . SER B 1 9 ? -7.207 -11.664 13.484 1 91.81 9 SER B N 1
ATOM 1574 C CA . SER B 1 9 ? -6.867 -10.391 12.852 1 91.81 9 SER B CA 1
ATOM 1575 C C . SER B 1 9 ? -5.879 -10.586 11.711 1 91.81 9 SER B C 1
ATOM 1577 O O . SER B 1 9 ? -5.352 -11.688 11.523 1 91.81 9 SER B O 1
ATOM 1579 N N . ARG B 1 10 ? -5.605 -9.523 10.992 1 92.94 10 ARG B N 1
ATOM 1580 C CA . ARG B 1 10 ? -4.652 -9.516 9.883 1 92.94 10 ARG B CA 1
ATOM 1581 C C . ARG B 1 10 ? -3.219 -9.617 10.398 1 92.94 10 ARG B C 1
ATOM 1583 O O . ARG B 1 10 ? -2.283 -9.766 9.609 1 92.94 10 ARG B O 1
ATOM 1590 N N . ALA B 1 11 ? -3.086 -9.641 11.711 1 96.38 11 ALA B N 1
ATOM 1591 C CA . ALA B 1 11 ? -1.752 -9.805 12.281 1 96.38 11 ALA B CA 1
ATOM 1592 C C . ALA B 1 11 ? -1.166 -11.164 11.922 1 96.38 11 ALA B C 1
ATOM 1594 O O . ALA B 1 11 ? 0.047 -11.367 12.016 1 96.38 11 ALA B O 1
ATOM 1595 N N . VAL B 1 12 ? -2.037 -12.062 11.477 1 95.88 12 VAL B N 1
ATOM 1596 C CA . VAL B 1 12 ? -1.574 -13.383 11.07 1 95.88 12 VAL B CA 1
ATOM 1597 C C . VAL B 1 12 ? -0.68 -13.258 9.836 1 95.88 12 VAL B C 1
ATOM 1599 O O . VAL B 1 12 ? 0.226 -14.07 9.633 1 95.88 12 VAL B O 1
ATOM 1602 N N . ILE B 1 13 ? -0.875 -12.25 9.039 1 97.12 1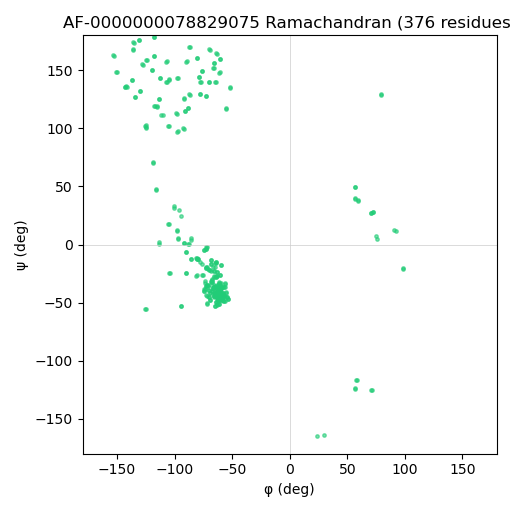3 ILE B N 1
ATOM 1603 C CA . ILE B 1 13 ? -0.06 -12.008 7.855 1 97.12 13 ILE B CA 1
ATOM 1604 C C . ILE B 1 13 ? 1.351 -11.602 8.273 1 97.12 13 ILE B C 1
ATOM 1606 O O . ILE B 1 13 ? 2.336 -12.125 7.75 1 97.12 13 ILE B O 1
ATOM 1610 N N . ALA B 1 14 ? 1.448 -10.656 9.219 1 98 14 ALA B N 1
ATOM 1611 C CA . ALA B 1 14 ? 2.742 -10.227 9.734 1 98 14 ALA B CA 1
ATOM 1612 C C . ALA B 1 14 ? 3.473 -11.383 10.414 1 98 14 ALA B C 1
ATOM 1614 O O . ALA B 1 14 ? 4.691 -11.523 10.281 1 98 14 ALA B O 1
ATOM 1615 N N . LYS B 1 15 ? 2.721 -12.172 11.141 1 97.75 15 LYS B N 1
ATOM 1616 C CA . LYS B 1 15 ? 3.324 -13.344 11.781 1 97.75 15 LYS B CA 1
ATOM 1617 C C . LYS B 1 15 ? 3.914 -14.297 10.742 1 97.75 15 LYS B C 1
ATOM 1619 O O . LYS B 1 15 ? 5.027 -14.797 10.914 1 97.75 15 LYS B O 1
ATOM 1624 N N . TRP B 1 16 ? 3.135 -14.57 9.719 1 97.94 16 TRP B N 1
ATOM 1625 C CA . TRP B 1 16 ? 3.619 -15.398 8.617 1 97.94 16 TRP B CA 1
ATOM 1626 C C . TRP B 1 16 ? 4.926 -14.844 8.055 1 97.94 16 TRP B C 1
ATOM 1628 O O . TRP B 1 16 ? 5.898 -15.586 7.891 1 97.94 16 TRP B O 1
ATOM 1638 N N . MET B 1 17 ? 5.008 -13.539 7.797 1 98.5 17 MET B N 1
ATOM 1639 C CA . MET B 1 17 ? 6.199 -12.898 7.242 1 98.5 17 MET B CA 1
ATOM 1640 C C . MET B 1 17 ? 7.383 -13.039 8.195 1 98.5 17 MET B C 1
ATOM 1642 O O . MET B 1 17 ? 8.5 -13.336 7.762 1 98.5 17 MET B O 1
ATOM 1646 N N . LEU B 1 18 ? 7.113 -12.781 9.461 1 98.38 18 LEU B N 1
ATOM 1647 C CA . LEU B 1 18 ? 8.156 -12.922 10.469 1 98.38 18 LEU B CA 1
ATOM 1648 C C . LEU B 1 18 ? 8.727 -14.336 10.477 1 98.38 18 LEU B C 1
ATOM 1650 O O . LEU B 1 18 ? 9.938 -14.523 10.562 1 98.38 18 LEU B O 1
ATOM 1654 N N . ASP B 1 19 ? 7.852 -15.281 10.359 1 97.69 19 ASP B N 1
ATOM 1655 C CA . ASP B 1 19 ? 8.273 -16.688 10.344 1 97.69 19 ASP B CA 1
ATOM 1656 C C . ASP B 1 19 ? 9.102 -16.984 9.102 1 97.69 19 ASP B C 1
ATOM 1658 O O . ASP B 1 19 ? 10.133 -17.656 9.188 1 97.69 19 ASP B O 1
ATOM 1662 N N . GLU B 1 20 ? 8.695 -16.531 7.988 1 98 20 GLU B N 1
ATOM 1663 C CA . GLU B 1 20 ? 9.43 -16.734 6.742 1 98 20 GLU B CA 1
ATOM 1664 C C . GLU B 1 20 ? 10.82 -16.094 6.812 1 98 20 GLU B C 1
ATOM 1666 O O . GLU B 1 20 ? 11.773 -16.609 6.215 1 98 20 GLU B O 1
ATOM 1671 N N . CYS B 1 21 ? 10.938 -14.992 7.516 1 97.56 21 CYS B N 1
ATOM 1672 C CA . CYS B 1 21 ? 12.211 -14.289 7.676 1 97.56 21 CYS B CA 1
ATOM 1673 C C . CYS B 1 21 ? 13.148 -15.062 8.602 1 97.56 21 CYS B C 1
ATOM 1675 O O . CYS B 1 21 ? 14.359 -14.828 8.602 1 97.56 21 CYS B O 1
ATOM 1677 N N . GLY B 1 22 ? 12.594 -15.93 9.367 1 97.38 22 GLY B N 1
ATOM 1678 C CA . GLY B 1 22 ? 13.367 -16.547 10.43 1 97.38 22 GLY B CA 1
ATOM 1679 C C . GLY B 1 22 ? 13.648 -15.602 11.586 1 97.38 22 GLY B C 1
ATOM 1680 O O . GLY B 1 22 ? 14.656 -15.734 12.273 1 97.38 22 GLY B O 1
ATOM 1681 N N . ALA B 1 23 ? 12.805 -14.68 11.773 1 97.88 23 ALA B N 1
ATOM 1682 C CA . ALA B 1 23 ? 13.008 -13.633 12.773 1 97.88 23 ALA B CA 1
ATOM 1683 C C . ALA B 1 23 ? 12.68 -14.148 14.172 1 97.88 23 ALA B C 1
ATOM 1685 O O . ALA B 1 23 ? 11.797 -14.992 14.344 1 97.88 23 ALA B O 1
ATOM 1686 N N . GLN B 1 24 ? 13.453 -13.664 15.125 1 97.94 24 GLN B N 1
ATOM 1687 C CA . GLN B 1 24 ? 13.047 -13.789 16.516 1 97.94 24 GLN B CA 1
ATOM 1688 C C . GLN B 1 24 ? 12.172 -12.617 16.938 1 97.94 24 GLN B C 1
ATOM 1690 O O . GLN B 1 24 ? 12.5 -11.461 16.672 1 97.94 24 GLN B O 1
ATOM 1695 N N . TYR B 1 25 ? 11.039 -12.977 17.531 1 98.5 25 TYR B N 1
ATOM 1696 C CA . TYR B 1 25 ? 10.117 -11.922 17.953 1 98.5 25 TYR B CA 1
ATOM 1697 C C . TYR B 1 25 ? 9.258 -12.383 19.125 1 98.5 25 TYR B C 1
ATOM 1699 O O . TYR B 1 25 ? 9.156 -13.578 19.391 1 98.5 25 TYR B O 1
ATOM 1707 N N . GLU B 1 26 ? 8.672 -11.406 19.766 1 98.56 26 GLU B N 1
ATOM 1708 C CA . GLU B 1 26 ? 7.723 -11.625 20.859 1 98.56 26 GLU B CA 1
ATOM 1709 C C . GLU B 1 26 ? 6.297 -11.305 20.422 1 98.56 26 GLU B C 1
ATOM 1711 O O . GLU B 1 26 ? 6.07 -10.32 19.703 1 98.56 26 GLU B O 1
ATOM 1716 N N . ILE B 1 27 ? 5.359 -12.172 20.891 1 98.31 27 ILE B N 1
ATOM 1717 C CA . ILE B 1 27 ? 3.947 -11.906 20.656 1 98.31 27 ILE B CA 1
ATOM 1718 C C . ILE B 1 27 ? 3.371 -11.109 21.828 1 98.31 27 ILE B C 1
ATOM 1720 O O . ILE B 1 27 ? 3.584 -11.461 22.984 1 98.31 27 ILE B O 1
ATOM 1724 N N . VAL B 1 28 ? 2.76 -9.977 21.562 1 98.69 28 VAL B N 1
ATOM 1725 C CA . VAL B 1 28 ? 1.976 -9.211 22.531 1 98.69 28 VAL B CA 1
ATOM 1726 C C . VAL B 1 28 ? 0.487 -9.383 22.234 1 98.69 28 VAL B C 1
ATOM 1728 O O . VAL B 1 28 ? -0.047 -8.766 21.312 1 98.69 28 VAL B O 1
ATOM 1731 N N . PRO B 1 29 ? -0.164 -10.203 23 1 98.38 29 PRO B N 1
ATOM 1732 C CA . PRO B 1 29 ? -1.576 -10.461 22.703 1 98.38 29 PRO B CA 1
ATOM 1733 C C . PRO B 1 29 ? -2.445 -9.211 22.875 1 98.38 29 PRO B C 1
ATOM 1735 O O . PRO B 1 29 ? -2.227 -8.43 23.812 1 98.38 29 PRO B O 1
ATOM 1738 N N . ILE B 1 30 ? -3.383 -9.016 21.984 1 98.5 30 ILE B N 1
ATOM 1739 C CA . ILE B 1 30 ? -4.387 -7.957 22.031 1 98.5 30 ILE B CA 1
ATOM 1740 C C . ILE B 1 30 ? -5.781 -8.57 22.125 1 98.5 30 ILE B C 1
ATOM 1742 O O . ILE B 1 30 ? -6.172 -9.383 21.281 1 98.5 30 ILE B O 1
ATOM 1746 N N . ASP B 1 31 ? -6.504 -8.289 23.188 1 98 31 ASP B N 1
ATOM 1747 C CA . ASP B 1 31 ? -7.879 -8.734 23.391 1 98 31 ASP B CA 1
ATOM 1748 C C . ASP B 1 31 ? -8.875 -7.711 22.859 1 98 31 ASP B C 1
ATOM 1750 O O . ASP B 1 31 ? -9.062 -6.648 23.469 1 98 31 ASP B O 1
ATOM 1754 N N . PHE B 1 32 ? -9.617 -8.086 21.844 1 96.12 32 PHE B N 1
ATOM 1755 C CA . PHE B 1 32 ? -10.562 -7.168 21.219 1 96.12 32 PHE B CA 1
ATOM 1756 C C . PHE B 1 32 ? -11.781 -6.965 22.109 1 96.12 32 PHE B C 1
ATOM 1758 O O . PHE B 1 32 ? -12.398 -5.898 22.094 1 96.12 32 PHE B O 1
ATOM 1765 N N . GLU B 1 33 ? -12.133 -7.977 22.844 1 96.94 33 GLU B N 1
ATOM 1766 C CA . GLU B 1 33 ? -13.281 -7.863 23.734 1 96.94 33 GLU B CA 1
ATOM 1767 C C . GLU B 1 33 ? -13.039 -6.805 24.812 1 96.94 33 GLU B C 1
ATOM 1769 O O . GLU B 1 33 ? -13.969 -6.109 25.219 1 96.94 33 GLU B O 1
ATOM 1774 N N . LYS B 1 34 ? -11.891 -6.68 25.25 1 98 34 LYS B N 1
ATOM 1775 C CA . LYS B 1 34 ? -11.516 -5.684 26.25 1 98 34 LYS B CA 1
ATOM 1776 C C . LYS B 1 34 ? -11.109 -4.371 25.594 1 98 34 LYS B C 1
ATOM 1778 O O . LYS B 1 34 ? -10.656 -3.443 26.266 1 98 34 LYS B O 1
ATOM 1783 N N . LYS B 1 35 ? -11.148 -4.277 24.281 1 97.5 35 LYS B N 1
ATOM 1784 C CA . LYS B 1 35 ? -10.828 -3.102 23.469 1 97.5 35 LYS B CA 1
ATOM 1785 C C . LYS B 1 35 ? -9.391 -2.652 23.703 1 97.5 35 LYS B C 1
ATOM 1787 O O . LYS B 1 35 ? -9.109 -1.453 23.75 1 97.5 35 LYS B O 1
ATOM 1792 N N . GLU B 1 36 ? -8.539 -3.588 23.859 1 98.38 36 GLU B N 1
ATOM 1793 C CA . GLU B 1 36 ? -7.133 -3.266 24.078 1 98.38 36 GLU B CA 1
ATOM 1794 C C . GLU B 1 36 ? -6.523 -2.553 22.875 1 98.38 36 GLU B C 1
ATOM 1796 O O . GLU B 1 36 ? -5.598 -1.755 23.031 1 98.38 36 GLU B O 1
ATOM 1801 N N . ASN B 1 37 ? -7.07 -2.812 21.688 1 97.56 37 ASN B N 1
ATOM 1802 C CA . ASN B 1 37 ? -6.605 -2.166 20.469 1 97.56 37 ASN B CA 1
ATOM 1803 C C . ASN B 1 37 ? -7.035 -0.703 20.406 1 97.56 37 ASN B C 1
ATOM 1805 O O . ASN B 1 37 ? -6.656 0.023 19.484 1 97.56 37 ASN B O 1
ATOM 1809 N N . LYS B 1 38 ? -7.793 -0.298 21.375 1 97.38 38 LYS B N 1
ATOM 1810 C CA . LYS B 1 38 ? -8.242 1.089 21.438 1 97.38 38 LYS B CA 1
ATOM 1811 C C . LYS B 1 38 ? -7.633 1.813 22.641 1 97.38 38 LYS B C 1
ATOM 1813 O O . LYS B 1 38 ? -7.902 2.996 22.859 1 97.38 38 LYS B O 1
ATOM 1818 N N . SER B 1 39 ? -6.805 1.13 23.375 1 98.06 39 SER B N 1
ATOM 1819 C CA . SER B 1 39 ? -6.16 1.76 24.516 1 98.06 39 SER B CA 1
ATOM 1820 C C . SER B 1 39 ? -5.203 2.863 24.078 1 98.06 39 SER B C 1
ATOM 1822 O O . SER B 1 39 ? -4.637 2.801 22.984 1 98.06 39 SER B O 1
ATOM 1824 N N . PRO B 1 40 ? -4.973 3.891 24.938 1 97.44 40 PRO B N 1
ATOM 1825 C CA . PRO B 1 40 ? -4.02 4.949 24.609 1 97.44 40 PRO B CA 1
ATOM 1826 C C . PRO B 1 40 ? -2.623 4.41 24.312 1 97.44 40 PRO B C 1
ATOM 1828 O O . PRO B 1 40 ? -1.936 4.93 23.422 1 97.44 40 PRO B O 1
ATOM 1831 N N . GLU B 1 41 ? -2.236 3.416 25 1 97.5 41 GLU B N 1
ATOM 1832 C CA . GLU B 1 41 ? -0.916 2.828 24.812 1 97.5 41 GLU B CA 1
ATOM 1833 C C . GLU B 1 41 ? -0.794 2.186 23.438 1 97.5 41 GLU B C 1
ATOM 1835 O O . GLU B 1 41 ? 0.212 2.367 22.734 1 97.5 41 GLU B O 1
ATOM 1840 N N . PHE B 1 42 ? -1.833 1.425 23.031 1 98.5 42 PHE B N 1
ATOM 1841 C CA . PHE B 1 42 ? -1.784 0.756 21.734 1 98.5 42 PHE B CA 1
ATOM 1842 C C . PHE B 1 42 ? -1.896 1.767 20.594 1 98.5 42 PHE B C 1
ATOM 1844 O O . PHE B 1 42 ? -1.252 1.613 19.562 1 98.5 42 PHE B O 1
ATOM 1851 N N . LEU B 1 43 ? -2.699 2.811 20.844 1 98.06 43 LEU B N 1
ATOM 1852 C CA . LEU B 1 43 ? -2.939 3.801 19.797 1 98.06 43 LEU B CA 1
ATOM 1853 C C . LEU B 1 43 ? -1.673 4.598 19.516 1 98.06 43 LEU B C 1
ATOM 1855 O O . LEU B 1 43 ? -1.558 5.219 18.453 1 98.06 43 LEU B O 1
ATOM 1859 N N . LYS B 1 44 ? -0.686 4.582 20.391 1 97.06 44 LYS B N 1
ATOM 1860 C CA . LYS B 1 44 ? 0.617 5.188 20.125 1 97.06 44 LYS B CA 1
ATOM 1861 C C . LYS B 1 44 ? 1.414 4.363 19.125 1 97.06 44 LYS B C 1
ATOM 1863 O O . LYS B 1 44 ? 2.34 4.875 18.484 1 97.06 44 LYS B O 1
ATOM 1868 N N . ILE B 1 45 ? 1.042 3.076 18.969 1 97.88 45 ILE B N 1
ATOM 1869 C CA . ILE B 1 45 ? 1.732 2.172 18.062 1 97.88 45 ILE B CA 1
ATOM 1870 C C . ILE B 1 45 ? 1.018 2.158 16.703 1 97.88 45 ILE B C 1
ATOM 1872 O O . ILE B 1 45 ? 1.637 2.391 15.664 1 97.88 45 ILE B O 1
ATOM 1876 N N . ASN B 1 46 ? -0.222 1.922 16.734 1 98.38 46 ASN B N 1
ATOM 1877 C CA . ASN B 1 46 ? -1.087 2.031 15.562 1 98.38 46 ASN B CA 1
ATOM 1878 C C . ASN B 1 46 ? -2.273 2.953 15.82 1 98.38 46 ASN B C 1
ATOM 1880 O O . ASN B 1 46 ? -3.287 2.523 16.375 1 98.38 46 ASN B O 1
ATOM 1884 N N . PRO B 1 47 ? -2.221 4.148 15.344 1 98.19 47 PRO B N 1
ATOM 1885 C CA . PRO B 1 47 ? -3.244 5.141 15.68 1 98.19 47 PRO B CA 1
ATOM 1886 C C . PRO B 1 47 ? -4.605 4.812 15.07 1 98.19 47 PRO B C 1
ATOM 1888 O O . PRO B 1 47 ? -5.613 5.426 15.438 1 98.19 47 PRO B O 1
ATOM 1891 N N . ALA B 1 48 ? -4.652 3.865 14.125 1 97.12 48 ALA B N 1
ATOM 1892 C CA . ALA B 1 48 ? -5.93 3.445 13.562 1 97.12 48 ALA B CA 1
ATOM 1893 C C . ALA B 1 48 ? -6.637 2.447 14.477 1 97.12 48 ALA B C 1
ATOM 1895 O O . ALA B 1 48 ? -7.793 2.096 14.242 1 97.12 48 ALA B O 1
ATOM 1896 N N . GLY B 1 49 ? -5.871 1.932 15.508 1 97.38 49 GLY B N 1
ATOM 1897 C CA . GLY B 1 49 ? -6.441 0.975 16.438 1 97.38 49 GLY B CA 1
ATOM 1898 C C . GLY B 1 49 ? -6.695 -0.387 15.82 1 97.38 49 GLY B C 1
ATOM 1899 O O . GLY B 1 49 ? -7.609 -1.103 16.234 1 97.38 49 GLY B O 1
ATOM 1900 N N . LYS B 1 50 ? -5.941 -0.721 14.812 1 96.5 50 LYS B N 1
ATOM 1901 C CA . LYS B 1 50 ? -6.102 -1.993 14.109 1 96.5 50 LYS B CA 1
ATOM 1902 C C . LYS B 1 50 ? -4.84 -2.846 14.227 1 96.5 50 LYS B C 1
ATOM 1904 O O . LYS B 1 50 ? -3.803 -2.369 14.695 1 96.5 50 LYS B O 1
ATOM 1909 N N . LEU B 1 51 ? -4.984 -4.078 13.977 1 97 51 LEU B N 1
ATOM 1910 C CA . LEU B 1 51 ? -3.861 -4.988 13.789 1 97 51 LEU B CA 1
ATOM 1911 C C . LEU B 1 51 ? -3.67 -5.324 12.312 1 97 51 LEU B C 1
ATOM 1913 O O . LEU B 1 51 ? -4.637 -5.359 11.547 1 97 51 LEU B O 1
ATOM 1917 N N . PRO B 1 52 ? -2.479 -5.438 11.828 1 97.62 52 PRO B N 1
ATOM 1918 C CA . PRO B 1 52 ? -1.241 -5.703 12.57 1 97.62 52 PRO B CA 1
ATOM 1919 C C . PRO B 1 52 ? -0.547 -4.43 13.039 1 97.62 52 PRO B C 1
ATOM 1921 O O . PRO B 1 52 ? -0.781 -3.354 12.484 1 97.62 52 PRO B O 1
ATOM 1924 N N . ALA B 1 53 ? 0.263 -4.59 14.055 1 98.81 53 ALA B N 1
ATOM 1925 C CA . ALA B 1 53 ? 1.229 -3.598 14.531 1 98.81 53 ALA B CA 1
ATOM 1926 C C . ALA B 1 53 ? 2.518 -4.266 14.992 1 98.81 53 ALA B C 1
ATOM 1928 O O . ALA B 1 53 ? 2.482 -5.324 15.633 1 98.81 53 ALA B O 1
ATOM 1929 N N . LEU B 1 54 ? 3.631 -3.748 14.648 1 98.88 54 LEU B N 1
ATOM 1930 C CA . LEU B 1 54 ? 4.957 -4.266 14.969 1 98.88 54 LEU B CA 1
ATOM 1931 C C . LEU B 1 54 ? 5.844 -3.166 15.547 1 98.88 54 LEU B C 1
ATOM 1933 O O . LEU B 1 54 ? 5.852 -2.041 15.039 1 98.88 54 LEU B O 1
ATOM 1937 N N . VAL B 1 55 ? 6.508 -3.402 16.609 1 98.81 55 VAL B N 1
ATOM 1938 C CA . VAL B 1 55 ? 7.516 -2.5 17.156 1 98.81 55 VAL B CA 1
ATOM 1939 C C . VAL B 1 55 ? 8.891 -3.15 17.078 1 98.81 55 VAL B C 1
ATOM 1941 O O . VAL B 1 55 ? 9.07 -4.305 17.484 1 98.81 55 VAL B O 1
ATOM 1944 N N . ASP B 1 56 ? 9.812 -2.527 16.5 1 98.5 56 ASP B N 1
ATOM 1945 C CA . ASP B 1 56 ? 11.203 -2.947 16.422 1 98.5 56 ASP B CA 1
ATOM 1946 C C . ASP B 1 56 ? 12.141 -1.865 16.953 1 98.5 56 ASP B C 1
ATOM 1948 O O . ASP B 1 56 ? 12.539 -0.961 16.219 1 98.5 56 ASP B O 1
ATOM 1952 N N . GLY B 1 57 ? 12.625 -1.997 18.188 1 97 57 GLY B N 1
ATOM 1953 C CA . GLY B 1 57 ? 13.391 -0.921 18.812 1 97 57 GLY B CA 1
ATOM 1954 C C . GLY B 1 57 ? 12.625 0.387 18.875 1 97 57 GLY B C 1
ATOM 1955 O O . GLY B 1 57 ? 11.531 0.444 19.438 1 97 57 GLY B O 1
ATOM 1956 N N . ASP B 1 58 ? 13.125 1.39 18.188 1 95.81 58 ASP B N 1
ATOM 1957 C CA . ASP B 1 58 ? 12.531 2.719 18.266 1 95.81 58 ASP B CA 1
ATOM 1958 C C . ASP B 1 58 ? 11.578 2.961 17.094 1 95.81 58 ASP B C 1
ATOM 1960 O O . ASP B 1 58 ? 11.047 4.062 16.938 1 95.81 58 ASP B O 1
ATOM 1964 N N . THR B 1 59 ? 11.383 1.938 16.328 1 97.25 59 THR B N 1
ATOM 1965 C CA . THR B 1 59 ? 10.5 2.123 15.188 1 97.25 59 THR B CA 1
ATOM 1966 C C . THR B 1 59 ? 9.219 1.302 15.359 1 97.25 59 THR B C 1
ATOM 1968 O O . THR B 1 59 ? 9.25 0.219 15.945 1 97.25 59 THR B O 1
ATOM 1971 N N . ARG B 1 60 ? 8.133 1.89 14.914 1 98.31 60 ARG B N 1
ATOM 1972 C CA . ARG B 1 60 ? 6.836 1.214 14.906 1 98.31 60 ARG B CA 1
ATOM 1973 C C . ARG B 1 60 ? 6.289 1.096 13.492 1 98.31 60 ARG B C 1
ATOM 1975 O O . ARG B 1 60 ? 6.59 1.929 12.633 1 98.31 60 ARG B O 1
ATOM 1982 N N . LEU B 1 61 ? 5.547 0.06 13.312 1 98.62 61 LEU B N 1
ATOM 1983 C CA . LEU B 1 61 ? 4.934 -0.183 12.016 1 98.62 61 LEU B CA 1
ATOM 1984 C C . LEU B 1 61 ? 3.486 -0.64 12.172 1 98.62 61 LEU B C 1
ATOM 1986 O O . LEU B 1 61 ? 3.176 -1.433 13.062 1 98.62 61 LEU B O 1
ATOM 1990 N N . PHE B 1 62 ? 2.73 -0.117 11.227 1 97.88 62 PHE B N 1
ATOM 1991 C CA . PHE B 1 62 ? 1.392 -0.642 10.992 1 97.88 62 PHE B CA 1
ATOM 1992 C C . PHE B 1 62 ? 1.123 -0.788 9.5 1 97.88 62 PHE B C 1
ATOM 1994 O O . PHE B 1 62 ? 1.907 -0.317 8.672 1 97.88 62 PHE B O 1
ATOM 2001 N N . GLU B 1 63 ? 0.062 -1.48 9.141 1 98.12 63 GLU B N 1
ATOM 2002 C CA . GLU B 1 63 ? -0.275 -1.906 7.785 1 98.12 63 GLU B CA 1
ATOM 2003 C C . GLU B 1 63 ? 0.526 -3.139 7.379 1 98.12 63 GLU B C 1
ATOM 2005 O O . GLU B 1 63 ? 1.757 -3.135 7.438 1 98.12 63 GLU B O 1
ATOM 2010 N N . SER B 1 64 ? -0.122 -4.121 6.91 1 98.19 64 SER B N 1
ATOM 2011 C CA . SER B 1 64 ? 0.488 -5.402 6.578 1 98.19 64 SER B CA 1
ATOM 2012 C C . SER B 1 64 ? 1.584 -5.238 5.531 1 98.19 64 SER B C 1
ATOM 2014 O O . SER B 1 64 ? 2.701 -5.73 5.711 1 98.19 64 SER B O 1
ATOM 2016 N N . ALA B 1 65 ? 1.297 -4.512 4.469 1 98.81 65 ALA B N 1
ATOM 2017 C CA . ALA B 1 65 ? 2.275 -4.387 3.393 1 98.81 65 ALA B CA 1
ATOM 2018 C C . ALA B 1 65 ? 3.508 -3.615 3.857 1 98.81 65 ALA B C 1
ATOM 2020 O O . ALA B 1 65 ? 4.629 -3.914 3.439 1 98.81 65 ALA B O 1
ATOM 2021 N N . ALA B 1 66 ? 3.336 -2.6 4.695 1 98.88 66 ALA B N 1
ATOM 2022 C CA . ALA B 1 66 ? 4.457 -1.85 5.25 1 98.88 66 ALA B CA 1
ATOM 2023 C C . ALA B 1 66 ? 5.352 -2.748 6.102 1 98.88 66 ALA B C 1
ATOM 2025 O O . ALA B 1 66 ? 6.578 -2.709 5.977 1 98.88 66 ALA B O 1
ATOM 2026 N N . ILE B 1 67 ? 4.719 -3.566 6.914 1 98.88 67 ILE B N 1
ATOM 2027 C CA . ILE B 1 67 ? 5.449 -4.484 7.781 1 98.88 67 ILE B CA 1
ATOM 2028 C C . ILE B 1 67 ? 6.227 -5.488 6.93 1 98.88 67 ILE B C 1
ATOM 2030 O O . ILE B 1 67 ? 7.398 -5.758 7.195 1 98.88 67 ILE B O 1
ATOM 2034 N N . CYS B 1 68 ? 5.613 -5.965 5.906 1 98.88 68 CYS B N 1
ATOM 2035 C CA . CYS B 1 68 ? 6.262 -6.953 5.051 1 98.88 68 CYS B CA 1
ATOM 2036 C C . CYS B 1 68 ? 7.414 -6.328 4.27 1 98.88 68 CYS B C 1
ATOM 2038 O O . CYS B 1 68 ? 8.469 -6.945 4.105 1 98.88 68 CYS B O 1
ATOM 2040 N N . LEU B 1 69 ? 7.234 -5.109 3.748 1 98.81 69 LEU B N 1
ATOM 2041 C CA . LEU B 1 69 ? 8.328 -4.395 3.092 1 98.81 69 LEU B CA 1
ATOM 2042 C C . LEU B 1 69 ? 9.5 -4.203 4.047 1 98.81 69 LEU B C 1
ATOM 2044 O O . LEU B 1 69 ? 10.648 -4.453 3.678 1 98.81 69 LEU B O 1
ATOM 2048 N N . TYR B 1 70 ? 9.195 -3.814 5.262 1 98.75 70 TYR B N 1
ATOM 2049 C CA . TYR B 1 70 ? 10.195 -3.564 6.293 1 98.75 70 TYR B CA 1
ATOM 2050 C C . TYR B 1 70 ? 10.984 -4.832 6.609 1 98.75 70 TYR B C 1
ATOM 2052 O O . TYR B 1 70 ? 12.219 -4.816 6.641 1 98.75 70 TYR B O 1
ATOM 2060 N N . LEU B 1 71 ? 10.297 -5.922 6.777 1 98.75 71 LEU B N 1
ATOM 2061 C CA . LEU B 1 71 ? 10.922 -7.172 7.188 1 98.75 71 LEU B CA 1
ATOM 2062 C C . LEU B 1 71 ? 11.766 -7.754 6.059 1 98.75 71 LEU B C 1
ATOM 2064 O O . LEU B 1 71 ? 12.836 -8.32 6.305 1 98.75 71 LEU B O 1
ATOM 2068 N N . ALA B 1 72 ? 11.266 -7.637 4.836 1 98.44 72 ALA B N 1
ATOM 2069 C CA . ALA B 1 72 ? 12.055 -8.117 3.707 1 98.44 72 ALA B CA 1
ATOM 2070 C C . ALA B 1 72 ? 13.398 -7.395 3.619 1 98.44 72 ALA B C 1
ATOM 2072 O O . ALA B 1 72 ? 14.406 -7.988 3.25 1 98.44 72 ALA B O 1
ATOM 2073 N N . GLU B 1 73 ? 13.359 -6.117 3.932 1 97.19 73 GLU B N 1
ATOM 2074 C CA . GLU B 1 73 ? 14.578 -5.316 3.93 1 97.19 73 GLU B CA 1
ATOM 2075 C C . GLU B 1 73 ? 15.469 -5.672 5.113 1 97.19 73 GLU B C 1
ATOM 2077 O O . GLU B 1 73 ? 16.688 -5.758 4.969 1 97.19 73 GLU B O 1
ATOM 2082 N N . LYS B 1 74 ? 14.93 -5.82 6.227 1 97.12 74 LYS B N 1
ATOM 2083 C CA . LYS B 1 74 ? 15.664 -6.055 7.465 1 97.12 74 LYS B CA 1
ATOM 2084 C C . LYS B 1 74 ? 16.344 -7.426 7.449 1 97.12 74 LYS B C 1
ATOM 2086 O O . LYS B 1 74 ? 17.391 -7.609 8.055 1 97.12 74 LYS B O 1
ATOM 2091 N N . PHE B 1 75 ? 15.766 -8.375 6.77 1 97.88 75 PHE B N 1
ATOM 2092 C CA . PHE B 1 75 ? 16.281 -9.734 6.711 1 97.88 75 PHE B CA 1
ATOM 2093 C C . PHE B 1 75 ? 16.641 -10.117 5.277 1 97.88 75 PHE B C 1
ATOM 2095 O O . PHE B 1 75 ? 16.047 -11.039 4.711 1 97.88 75 PHE B O 1
ATOM 2102 N N . PRO B 1 76 ? 17.703 -9.5 4.793 1 96.44 76 PRO B N 1
ATOM 2103 C CA . PRO B 1 76 ? 18.031 -9.719 3.383 1 96.44 76 PRO B CA 1
ATOM 2104 C C . PRO B 1 76 ? 18.438 -11.164 3.092 1 96.44 76 PRO B C 1
ATOM 2106 O O . PRO B 1 76 ? 18.281 -11.641 1.964 1 96.44 76 PRO B O 1
ATOM 2109 N N . ASP B 1 77 ? 18.891 -11.914 4.047 1 97.25 77 ASP B N 1
ATOM 2110 C CA . ASP B 1 77 ? 19.344 -13.289 3.848 1 97.25 77 ASP B CA 1
ATOM 2111 C C . ASP B 1 77 ? 18.172 -14.219 3.541 1 97.25 77 ASP B C 1
ATOM 2113 O O . ASP B 1 77 ? 18.359 -15.289 2.957 1 97.25 77 ASP B O 1
ATOM 2117 N N . ALA B 1 78 ? 17 -13.82 3.92 1 97.44 78 ALA B N 1
ATOM 2118 C CA . ALA B 1 78 ? 15.805 -14.625 3.641 1 97.44 78 ALA B CA 1
ATOM 2119 C C . ALA B 1 78 ? 15.391 -14.492 2.18 1 97.44 78 ALA B C 1
ATOM 2121 O O . ALA B 1 78 ? 14.578 -15.281 1.687 1 97.44 78 ALA B O 1
ATOM 2122 N N . GLN B 1 79 ? 15.859 -13.5 1.451 1 97.5 79 GLN B N 1
ATOM 2123 C CA . GLN B 1 79 ? 15.664 -13.273 0.023 1 97.5 79 GLN B CA 1
ATOM 2124 C C . GLN B 1 79 ? 14.18 -13.203 -0.323 1 97.5 79 GLN B C 1
ATOM 2126 O O . GLN B 1 79 ? 13.734 -13.828 -1.286 1 97.5 79 GLN B O 1
ATOM 2131 N N . LEU B 1 80 ? 13.492 -12.383 0.472 1 98.56 80 LEU B N 1
ATOM 2132 C CA . LEU B 1 80 ? 12.047 -12.281 0.318 1 98.56 80 LEU B CA 1
ATOM 2133 C C . LEU B 1 80 ? 11.672 -11.062 -0.523 1 98.56 80 LEU B C 1
ATOM 2135 O O . LEU B 1 80 ? 10.516 -10.633 -0.52 1 98.56 80 LEU B O 1
ATOM 2139 N N . ALA B 1 81 ? 12.57 -10.445 -1.166 1 98.44 81 ALA B N 1
ATOM 2140 C CA . ALA B 1 81 ? 12.375 -9.359 -2.119 1 98.44 81 ALA B CA 1
ATOM 2141 C C . ALA B 1 81 ? 13.477 -9.352 -3.178 1 98.44 81 ALA B C 1
ATOM 2143 O O . ALA B 1 81 ? 14.602 -9.766 -2.908 1 98.44 81 ALA B O 1
ATOM 2144 N N . PRO B 1 82 ? 13.109 -8.914 -4.387 1 97.5 82 PRO B N 1
ATOM 2145 C CA . PRO B 1 82 ? 14.211 -8.562 -5.289 1 97.5 82 PRO B CA 1
ATOM 2146 C C . PRO B 1 82 ? 15.094 -7.445 -4.742 1 97.5 82 PRO B C 1
ATOM 2148 O O . PRO B 1 82 ? 14.68 -6.719 -3.832 1 97.5 82 PRO B O 1
ATOM 2151 N N . LYS B 1 83 ? 16.328 -7.383 -5.297 1 94.88 83 LYS B N 1
ATOM 2152 C CA . LYS B 1 83 ? 17.219 -6.305 -4.879 1 94.88 83 LYS B CA 1
ATOM 2153 C C . LYS B 1 83 ? 16.828 -4.988 -5.547 1 94.88 83 LYS B C 1
ATOM 2155 O O . LYS B 1 83 ? 16.469 -4.961 -6.727 1 94.88 83 LYS B O 1
ATOM 2160 N N . PRO B 1 84 ? 16.922 -3.928 -4.695 1 90.38 84 PRO B N 1
ATOM 2161 C CA . PRO B 1 84 ? 16.75 -2.633 -5.355 1 90.38 84 PRO B CA 1
ATOM 2162 C C . PRO B 1 84 ? 17.656 -2.457 -6.57 1 90.38 84 PRO B C 1
ATOM 2164 O O . PRO B 1 84 ? 18.812 -2.859 -6.535 1 90.38 84 PRO B O 1
ATOM 2167 N N . GLY B 1 85 ? 17.109 -1.976 -7.633 1 90.19 85 GLY B N 1
ATOM 2168 C CA . GLY B 1 85 ? 17.859 -1.803 -8.859 1 90.19 85 GLY B CA 1
ATOM 2169 C C . GLY B 1 85 ? 17.656 -2.928 -9.852 1 90.19 85 GLY B C 1
ATOM 2170 O O . GLY B 1 85 ? 17.922 -2.766 -11.047 1 90.19 85 GLY B O 1
ATOM 2171 N N . ASP B 1 86 ? 17.188 -4.09 -9.328 1 94.44 86 ASP B N 1
ATOM 2172 C CA . ASP B 1 86 ? 16.828 -5.207 -10.203 1 94.44 86 ASP B CA 1
ATOM 2173 C C . ASP B 1 86 ? 15.625 -4.859 -11.078 1 94.44 86 ASP B C 1
ATOM 2175 O O . ASP B 1 86 ? 14.805 -4.023 -10.703 1 94.44 86 ASP B O 1
ATOM 2179 N N . LYS B 1 87 ? 15.523 -5.562 -12.219 1 96.38 87 LYS B N 1
ATOM 2180 C CA . LYS B 1 87 ? 14.422 -5.328 -13.148 1 96.38 87 LYS B CA 1
ATOM 2181 C C . LYS B 1 87 ? 13.078 -5.664 -12.5 1 96.38 87 LYS B C 1
ATOM 2183 O O . LYS B 1 87 ? 12.047 -5.109 -12.891 1 96.38 87 LYS B O 1
ATOM 2188 N N . ASP B 1 88 ? 13.109 -6.523 -11.484 1 97.94 88 ASP B N 1
ATOM 2189 C CA . ASP B 1 88 ? 11.875 -7.008 -10.875 1 97.94 88 ASP B CA 1
ATOM 2190 C C . ASP B 1 88 ? 11.445 -6.109 -9.719 1 97.94 88 ASP B C 1
ATOM 2192 O O . ASP B 1 88 ? 10.336 -6.25 -9.195 1 97.94 88 ASP B O 1
ATOM 2196 N N . TRP B 1 89 ? 12.281 -5.125 -9.344 1 98.12 89 TRP B N 1
ATOM 2197 C CA . TRP B 1 89 ? 12.039 -4.34 -8.141 1 98.12 89 TRP B CA 1
ATOM 2198 C C . TRP B 1 89 ? 10.758 -3.527 -8.266 1 98.12 89 TRP B C 1
ATOM 2200 O O . TRP B 1 89 ? 9.93 -3.521 -7.352 1 98.12 89 TRP B O 1
ATOM 2210 N N . GLY B 1 90 ? 10.555 -2.893 -9.422 1 98.5 90 GLY B N 1
ATOM 2211 C CA . GLY B 1 90 ? 9.352 -2.113 -9.648 1 98.5 90 GLY B CA 1
ATOM 2212 C C . GLY B 1 90 ? 8.086 -2.945 -9.602 1 98.5 90 GLY B C 1
ATOM 2213 O O . GLY B 1 90 ? 7.105 -2.562 -8.961 1 98.5 90 GLY B O 1
ATOM 2214 N N . ARG B 1 91 ? 8.125 -4.043 -10.273 1 98.5 91 ARG B N 1
ATOM 2215 C CA . ARG B 1 91 ? 6.992 -4.965 -10.273 1 98.5 91 ARG B CA 1
ATOM 2216 C C . ARG B 1 91 ? 6.699 -5.477 -8.867 1 98.5 91 ARG B C 1
ATOM 2218 O O . ARG B 1 91 ? 5.539 -5.594 -8.477 1 98.5 91 ARG B O 1
ATOM 2225 N N . TYR B 1 92 ? 7.762 -5.734 -8.125 1 98.75 92 TYR B N 1
ATOM 2226 C CA . TYR B 1 92 ? 7.637 -6.191 -6.75 1 98.75 92 TYR B CA 1
ATOM 2227 C C . TYR B 1 92 ? 6.918 -5.156 -5.895 1 98.75 92 TYR B C 1
ATOM 2229 O O . TYR B 1 92 ? 5.922 -5.469 -5.238 1 98.75 92 TYR B O 1
ATOM 2237 N N . LEU B 1 93 ? 7.375 -3.914 -5.945 1 98.81 93 LEU B N 1
ATOM 2238 C CA . LEU B 1 93 ? 6.727 -2.85 -5.188 1 98.81 93 LEU B CA 1
ATOM 2239 C C . LEU B 1 93 ? 5.273 -2.684 -5.621 1 98.81 93 LEU B C 1
ATOM 2241 O O . LEU B 1 93 ? 4.391 -2.48 -4.781 1 98.81 93 LEU B O 1
ATOM 2245 N N . SER B 1 94 ? 5.02 -2.816 -6.902 1 98.88 94 SER B N 1
ATOM 2246 C CA . SER B 1 94 ? 3.666 -2.68 -7.438 1 98.88 94 SER B CA 1
ATOM 2247 C C . SER B 1 94 ? 2.736 -3.744 -6.863 1 98.88 94 SER B C 1
ATOM 2249 O O . SER B 1 94 ? 1.623 -3.436 -6.434 1 98.88 94 SER B O 1
ATOM 2251 N N . LEU B 1 95 ? 3.203 -4.953 -6.809 1 98.88 95 LEU B N 1
ATOM 2252 C CA . LEU B 1 95 ? 2.367 -6.055 -6.344 1 98.88 95 LEU B CA 1
ATOM 2253 C C . LEU B 1 95 ? 2.146 -5.969 -4.836 1 98.88 95 LEU B C 1
ATOM 2255 O O . LEU B 1 95 ? 1.081 -6.34 -4.34 1 98.88 95 LEU B O 1
ATOM 2259 N N . MET B 1 96 ? 3.174 -5.5 -4.117 1 98.88 96 MET B N 1
ATOM 2260 C CA . MET B 1 96 ? 3.021 -5.266 -2.684 1 98.88 96 MET B CA 1
ATOM 2261 C C . MET B 1 96 ? 1.887 -4.285 -2.41 1 98.88 96 MET B C 1
ATOM 2263 O O . MET B 1 96 ? 1.003 -4.562 -1.599 1 98.88 96 MET B O 1
ATOM 2267 N N . VAL B 1 97 ? 1.866 -3.189 -3.105 1 98.81 97 VAL B N 1
ATOM 2268 C CA . VAL B 1 97 ? 0.859 -2.154 -2.893 1 98.81 97 VAL B CA 1
ATOM 2269 C C . VAL B 1 97 ? -0.48 -2.609 -3.469 1 98.81 97 VAL B C 1
ATOM 2271 O O . VAL B 1 97 ? -1.529 -2.402 -2.854 1 98.81 97 VAL B O 1
ATOM 2274 N N . TYR B 1 98 ? -0.477 -3.264 -4.637 1 98.75 98 TYR B N 1
ATOM 2275 C CA . TYR B 1 98 ? -1.681 -3.744 -5.305 1 98.75 98 TYR B CA 1
ATOM 2276 C C . TYR B 1 98 ? -2.484 -4.66 -4.395 1 98.75 98 TYR B C 1
ATOM 2278 O O . TYR B 1 98 ? -3.717 -4.66 -4.43 1 98.75 98 TYR B O 1
ATOM 2286 N N . SER B 1 99 ? -1.801 -5.41 -3.557 1 98.44 99 SER B N 1
ATOM 2287 C CA . SER B 1 99 ? -2.441 -6.371 -2.666 1 98.44 99 SER B CA 1
ATOM 2288 C C . SER B 1 99 ? -3.422 -5.684 -1.723 1 98.44 99 SER B C 1
ATOM 2290 O O . SER B 1 99 ? -4.496 -6.215 -1.438 1 98.44 99 SER B O 1
ATOM 2292 N N . THR B 1 100 ? -3.037 -4.477 -1.302 1 96.88 100 THR B N 1
ATOM 2293 C CA . THR B 1 100 ? -3.857 -3.811 -0.296 1 96.88 100 THR B CA 1
ATOM 2294 C C . THR B 1 100 ? -4.684 -2.693 -0.926 1 96.88 100 THR B C 1
ATOM 2296 O O . THR B 1 100 ? -5.777 -2.379 -0.452 1 96.88 100 THR B O 1
ATOM 2299 N N . SER B 1 101 ? -4.238 -2.156 -2.041 1 97 101 SER B N 1
ATOM 2300 C CA . SER B 1 101 ? -4.914 -1.013 -2.643 1 97 101 SER B CA 1
ATOM 2301 C C . SER B 1 101 ? -5.988 -1.462 -3.629 1 97 101 SER B C 1
ATOM 2303 O O . SER B 1 101 ? -6.914 -0.706 -3.934 1 97 101 SER B O 1
ATOM 2305 N N . GLN B 1 102 ? -5.875 -2.625 -4.176 1 97.38 102 GLN B N 1
ATOM 2306 C CA . GLN B 1 102 ? -6.777 -3.102 -5.219 1 97.38 102 GLN B CA 1
ATOM 2307 C C . GLN B 1 102 ? -7.395 -4.445 -4.836 1 97.38 102 GLN B C 1
ATOM 2309 O O . GLN B 1 102 ? -8.617 -4.547 -4.672 1 97.38 102 GLN B O 1
ATOM 2314 N N . LEU B 1 103 ? -6.574 -5.418 -4.539 1 97.44 103 LEU B N 1
ATOM 2315 C CA . LEU B 1 103 ? -7.039 -6.785 -4.332 1 97.44 103 LEU B CA 1
ATOM 2316 C C . LEU B 1 103 ? -7.957 -6.867 -3.115 1 97.44 103 LEU B C 1
ATOM 2318 O O . LEU B 1 103 ? -9.07 -7.383 -3.209 1 97.44 103 LEU B O 1
ATOM 2322 N N . GLU B 1 104 ? -7.559 -6.324 -2.02 1 95.12 104 GLU B N 1
ATOM 2323 C CA . GLU B 1 104 ? -8.312 -6.473 -0.781 1 95.12 104 GLU B CA 1
ATOM 2324 C C . GLU B 1 104 ? -9.68 -5.793 -0.885 1 95.12 104 GLU B C 1
ATOM 2326 O O . GLU B 1 104 ? -10.711 -6.418 -0.629 1 95.12 104 GLU B O 1
ATOM 2331 N N . PRO B 1 105 ? -9.734 -4.5 -1.275 1 94.38 105 PRO B N 1
ATOM 2332 C CA . PRO B 1 105 ? -11.062 -3.887 -1.343 1 94.38 105 PRO B CA 1
ATOM 2333 C C . PRO B 1 105 ? -11.953 -4.52 -2.41 1 94.38 105 PRO B C 1
ATOM 2335 O O . PRO B 1 105 ? -13.164 -4.629 -2.221 1 94.38 105 PRO B O 1
ATOM 2338 N N . SER B 1 106 ? -11.391 -4.922 -3.523 1 94.88 106 SER B N 1
ATOM 2339 C CA . SER B 1 106 ? -12.148 -5.605 -4.562 1 94.88 106 SER B CA 1
ATOM 2340 C C . SER B 1 106 ? -12.734 -6.918 -4.047 1 94.88 106 SER B C 1
ATOM 2342 O O . SER B 1 106 ? -13.906 -7.219 -4.293 1 94.88 106 SER B O 1
ATOM 2344 N N . MET B 1 107 ? -11.891 -7.664 -3.395 1 93.81 107 MET B N 1
ATOM 2345 C CA . MET B 1 107 ? -12.344 -8.906 -2.771 1 93.81 107 MET B CA 1
ATOM 2346 C C . MET B 1 107 ? -13.445 -8.641 -1.751 1 93.81 107 MET B C 1
ATOM 2348 O O . MET B 1 107 ? -14.422 -9.391 -1.678 1 93.81 107 MET B O 1
ATOM 2352 N N . GLY B 1 108 ? -13.273 -7.574 -0.932 1 90.12 108 GLY B N 1
ATOM 2353 C CA . GLY B 1 108 ? -14.312 -7.188 0.007 1 90.12 108 GLY B CA 1
ATOM 2354 C C . GLY B 1 108 ? -15.648 -6.914 -0.66 1 90.12 108 GLY B C 1
ATOM 2355 O O . GLY B 1 108 ? -16.688 -7.402 -0.208 1 90.12 108 GLY B O 1
ATOM 2356 N N . ASP B 1 109 ? -15.617 -6.113 -1.738 1 90.5 109 ASP B N 1
ATOM 2357 C CA . ASP B 1 109 ? -16.828 -5.828 -2.494 1 90.5 109 ASP B CA 1
ATOM 2358 C C . ASP B 1 109 ? -17.484 -7.117 -2.99 1 90.5 109 ASP B C 1
ATOM 2360 O O . ASP B 1 109 ? -18.703 -7.277 -2.91 1 90.5 109 ASP B O 1
ATOM 2364 N N . HIS B 1 110 ? -16.672 -7.984 -3.5 1 91.62 110 HIS B N 1
ATOM 2365 C CA . HIS B 1 110 ? -17.141 -9.25 -4.051 1 91.62 110 HIS B CA 1
ATOM 2366 C C . HIS B 1 110 ? -17.812 -10.102 -2.979 1 91.62 110 HIS B C 1
ATOM 2368 O O . HIS B 1 110 ? -18.922 -10.594 -3.176 1 91.62 110 HIS B O 1
ATOM 2374 N N . LEU B 1 111 ? -17.203 -10.227 -1.871 1 89.25 111 LEU B N 1
ATOM 2375 C CA . LEU B 1 111 ? -17.703 -11.062 -0.786 1 89.25 111 LEU B CA 1
ATOM 2376 C C . LEU B 1 111 ? -18.984 -10.492 -0.2 1 89.25 111 LEU B C 1
ATOM 2378 O O . LEU B 1 111 ? -19.859 -11.234 0.228 1 89.25 111 LEU B O 1
ATOM 2382 N N . MET B 1 112 ? -19.078 -9.172 -0.212 1 86.94 112 MET B N 1
ATOM 2383 C CA . MET B 1 112 ? -20.234 -8.508 0.363 1 86.94 112 MET B CA 1
ATOM 2384 C C . MET B 1 112 ? -21.312 -8.273 -0.696 1 86.94 112 MET B C 1
ATOM 2386 O O . MET B 1 112 ? -22.375 -7.715 -0.4 1 86.94 112 MET B O 1
ATOM 2390 N N . LYS B 1 113 ? -21.094 -8.703 -1.92 1 89.12 113 LYS B N 1
ATOM 2391 C CA . LYS B 1 113 ? -22.016 -8.555 -3.047 1 89.12 113 LYS B CA 1
ATOM 2392 C C . LYS B 1 113 ? -22.359 -7.086 -3.277 1 89.12 113 LYS B C 1
ATOM 2394 O O . LYS B 1 113 ? -23.531 -6.742 -3.443 1 89.12 113 LYS B O 1
ATOM 2399 N N . LEU B 1 114 ? -21.375 -6.246 -3.125 1 85.88 114 LEU B N 1
ATOM 2400 C CA . LEU B 1 114 ? -21.516 -4.824 -3.422 1 85.88 114 LEU B CA 1
ATOM 2401 C C . LEU B 1 114 ? -20.969 -4.508 -4.812 1 85.88 114 LEU B C 1
ATOM 2403 O O . LEU B 1 114 ? -19.984 -5.105 -5.25 1 85.88 114 LEU B O 1
ATOM 2407 N N . PRO B 1 115 ? -21.625 -3.609 -5.457 1 85.88 115 PRO B N 1
ATOM 2408 C CA . PRO B 1 115 ? -21.078 -3.207 -6.754 1 85.88 115 PRO B CA 1
ATOM 2409 C C . PRO B 1 115 ? -19.781 -2.418 -6.625 1 85.88 115 PRO B C 1
ATOM 2411 O O . PRO B 1 115 ? -19.609 -1.642 -5.68 1 85.88 115 PRO B O 1
ATOM 2414 N N . THR B 1 116 ? -18.875 -2.723 -7.531 1 87.44 116 THR B N 1
ATOM 2415 C CA . THR B 1 116 ? -17.672 -1.905 -7.664 1 87.44 116 THR B CA 1
ATOM 2416 C C . THR B 1 116 ? -17.828 -0.885 -8.789 1 87.44 116 THR B C 1
ATOM 2418 O O . THR B 1 116 ? -17.688 -1.222 -9.961 1 87.44 116 THR B O 1
ATOM 2421 N N . GLY B 1 117 ? -18.188 0.345 -8.422 1 79.25 117 GLY B N 1
ATOM 2422 C CA . GLY B 1 117 ? -18.438 1.375 -9.414 1 79.25 117 GLY B CA 1
ATOM 2423 C C . GLY B 1 117 ? -17.172 2.023 -9.938 1 79.25 117 GLY B C 1
ATOM 2424 O O . GLY B 1 117 ? -16.109 1.899 -9.328 1 79.25 117 GLY B O 1
ATOM 2425 N N . PRO B 1 118 ? -17.266 2.668 -11.109 1 74.5 118 PRO B N 1
ATOM 2426 C CA . PRO B 1 118 ? -16.109 3.311 -11.742 1 74.5 118 PRO B CA 1
ATOM 2427 C C . PRO B 1 118 ? -15.492 4.398 -10.875 1 74.5 118 PRO B C 1
ATOM 2429 O O . PRO B 1 118 ? -14.328 4.766 -11.07 1 74.5 118 PRO B O 1
ATOM 2432 N N . ALA B 1 119 ? -16.234 4.812 -9.961 1 74.44 119 ALA B N 1
ATOM 2433 C CA . ALA B 1 119 ? -15.75 5.902 -9.109 1 74.44 119 ALA B CA 1
ATOM 2434 C C . ALA B 1 119 ? -14.812 5.379 -8.023 1 74.44 119 ALA B C 1
ATOM 2436 O O . ALA B 1 119 ? -14.102 6.152 -7.379 1 74.44 119 ALA B O 1
ATOM 2437 N N . ARG B 1 120 ? -14.852 4.047 -7.922 1 83.94 120 ARG B N 1
ATOM 2438 C CA . ARG B 1 120 ? -13.961 3.477 -6.91 1 83.94 120 ARG B CA 1
ATOM 2439 C C . ARG B 1 120 ? -12.516 3.477 -7.391 1 83.94 120 ARG B C 1
ATOM 2441 O O . ARG B 1 120 ? -12.258 3.393 -8.594 1 83.94 120 ARG B O 1
ATOM 2448 N N . GLY B 1 121 ? -11.602 3.592 -6.523 1 87 121 GLY B N 1
ATOM 2449 C CA . GLY B 1 121 ? -10.18 3.615 -6.836 1 87 121 GLY B CA 1
ATOM 2450 C C . GLY B 1 121 ? -9.625 2.252 -7.207 1 87 121 GLY B C 1
ATOM 2451 O O . GLY B 1 121 ? -8.469 2.133 -7.605 1 87 121 GLY B O 1
ATOM 2452 N N . TRP B 1 122 ? -10.453 1.169 -7.109 1 95.06 122 TRP B N 1
ATOM 2453 C CA . TRP B 1 122 ? -10.031 -0.188 -7.438 1 95.06 122 TRP B CA 1
ATOM 2454 C C . TRP B 1 122 ? -10.953 -0.81 -8.484 1 95.06 122 TRP B C 1
ATOM 2456 O O . TRP B 1 122 ? -12.07 -0.331 -8.695 1 95.06 122 TRP B O 1
ATOM 2466 N N . THR B 1 123 ? -10.492 -1.842 -9.203 1 95.75 123 THR B N 1
ATOM 2467 C CA . THR B 1 123 ? -11.25 -2.521 -10.25 1 95.75 123 THR B CA 1
ATOM 2468 C C . THR B 1 123 ? -12.109 -3.635 -9.664 1 95.75 123 THR B C 1
ATOM 2470 O O . THR B 1 123 ? -12.031 -3.922 -8.461 1 95.75 123 THR B O 1
ATOM 2473 N N . ASP B 1 124 ? -13 -4.184 -10.508 1 95.81 124 ASP B N 1
ATOM 2474 C CA . ASP B 1 124 ? -13.859 -5.27 -10.039 1 95.81 124 ASP B CA 1
ATOM 2475 C C . ASP B 1 124 ? -13.047 -6.539 -9.789 1 95.81 124 ASP B C 1
ATOM 2477 O O . ASP B 1 124 ? -11.883 -6.629 -10.172 1 95.81 124 ASP B O 1
ATOM 2481 N N . PHE B 1 125 ? -13.695 -7.488 -9.117 1 96.19 125 PHE B N 1
ATOM 2482 C CA . PHE B 1 125 ? -13 -8.68 -8.641 1 96.19 125 PHE B CA 1
ATOM 2483 C C . PHE B 1 125 ? -12.5 -9.523 -9.812 1 96.19 125 PHE B C 1
ATOM 2485 O O . PHE B 1 125 ? -11.414 -10.102 -9.742 1 96.19 125 PHE B O 1
ATOM 2492 N N . GLU B 1 126 ? -13.219 -9.609 -10.898 1 96.44 126 GLU B N 1
ATOM 2493 C CA . GLU B 1 126 ? -12.781 -10.352 -12.078 1 96.44 126 GLU B CA 1
ATOM 2494 C C . GLU B 1 126 ? -11.492 -9.773 -12.648 1 96.44 126 GLU B C 1
ATOM 2496 O O . GLU B 1 126 ? -10.578 -10.523 -13.008 1 96.44 126 GLU B O 1
ATOM 2501 N N . THR B 1 127 ? -11.414 -8.469 -12.688 1 97 127 THR B N 1
ATOM 2502 C CA . THR B 1 127 ? -10.211 -7.809 -13.195 1 97 127 THR B CA 1
ATOM 2503 C C . THR B 1 127 ? -9.016 -8.102 -12.289 1 97 127 THR B C 1
ATOM 2505 O O . THR B 1 127 ? -7.922 -8.383 -12.781 1 97 127 THR B O 1
ATOM 2508 N N . VAL B 1 128 ? -9.25 -8.047 -11 1 97.88 128 VAL B N 1
ATOM 2509 C CA . VAL B 1 128 ? -8.172 -8.305 -10.062 1 97.88 128 VAL B CA 1
ATOM 2510 C C . VAL B 1 128 ? -7.672 -9.734 -10.219 1 97.88 128 VAL B C 1
ATOM 2512 O O . VAL B 1 128 ? -6.465 -9.992 -10.172 1 97.88 128 VAL B O 1
ATOM 2515 N N . LEU B 1 129 ? -8.617 -10.695 -10.406 1 98.12 129 LEU B N 1
ATOM 2516 C CA . LEU B 1 129 ? -8.227 -12.086 -10.633 1 98.12 129 LEU B CA 1
ATOM 2517 C C . LEU B 1 129 ? -7.387 -12.211 -11.898 1 98.12 129 LEU B C 1
ATOM 2519 O O . LEU B 1 129 ? -6.371 -12.914 -11.914 1 98.12 129 LEU B O 1
ATOM 2523 N N . ASN B 1 130 ? -7.77 -11.492 -12.945 1 98.25 130 ASN B N 1
ATOM 2524 C CA . ASN B 1 130 ? -7.012 -11.492 -14.188 1 98.25 130 ASN B CA 1
ATOM 2525 C C . ASN B 1 130 ? -5.605 -10.938 -13.992 1 98.25 130 ASN B C 1
ATOM 2527 O O . ASN B 1 130 ? -4.637 -11.5 -14.508 1 98.25 130 ASN B O 1
ATOM 2531 N N . VAL B 1 131 ? -5.52 -9.898 -13.266 1 98.56 131 VAL B N 1
ATOM 2532 C CA . VAL B 1 131 ? -4.238 -9.242 -13.023 1 98.56 131 VAL B CA 1
ATOM 2533 C C . VAL B 1 131 ? -3.309 -10.195 -12.266 1 98.56 131 VAL B C 1
ATOM 2535 O O . VAL B 1 131 ? -2.178 -10.438 -12.695 1 98.56 131 VAL B O 1
ATOM 2538 N N . VAL B 1 132 ? -3.807 -10.758 -11.148 1 98.69 132 VAL B N 1
ATOM 2539 C CA . VAL B 1 132 ? -2.953 -11.586 -10.305 1 98.69 132 VAL B CA 1
ATOM 2540 C C . VAL B 1 132 ? -2.576 -12.867 -11.047 1 98.69 132 VAL B C 1
ATOM 2542 O O . VAL B 1 132 ? -1.433 -13.32 -10.969 1 98.69 132 VAL B O 1
ATOM 2545 N N . GLU B 1 133 ? -3.521 -13.43 -11.766 1 98.44 133 GLU B N 1
ATOM 2546 C CA . GLU B 1 133 ? -3.23 -14.625 -12.547 1 98.44 133 GLU B CA 1
ATOM 2547 C C . GLU B 1 133 ? -2.178 -14.344 -13.617 1 98.44 133 GLU B C 1
ATOM 2549 O O . GLU B 1 133 ? -1.265 -15.148 -13.82 1 98.44 133 GLU B O 1
ATOM 2554 N N . GLY B 1 134 ? -2.305 -13.227 -14.312 1 98.19 134 GLY B N 1
ATOM 2555 C CA . GLY B 1 134 ? -1.307 -12.82 -15.289 1 98.19 134 GLY B CA 1
ATOM 2556 C C . GLY B 1 134 ? 0.069 -12.609 -14.688 1 98.19 134 GLY B C 1
ATOM 2557 O O . GLY B 1 134 ? 1.076 -13.023 -15.266 1 98.19 134 GLY B O 1
ATOM 2558 N N . GLU B 1 135 ? 0.135 -11.977 -13.547 1 98.38 135 GLU B N 1
ATOM 2559 C CA . GLU B 1 135 ? 1.393 -11.703 -12.852 1 98.38 135 GLU B CA 1
ATOM 2560 C C . GLU B 1 135 ? 2.025 -12.984 -12.328 1 98.38 135 GLU B C 1
ATOM 2562 O O . GLU B 1 135 ? 3.25 -13.094 -12.234 1 98.38 135 GLU B O 1
ATOM 2567 N N . LEU B 1 136 ? 1.164 -13.938 -11.961 1 98.44 136 LEU B N 1
ATOM 2568 C CA . LEU B 1 136 ? 1.659 -15.234 -11.508 1 98.44 136 LEU B CA 1
ATOM 2569 C C . LEU B 1 136 ? 2.338 -15.984 -12.648 1 98.44 136 LEU B C 1
ATOM 2571 O O . LEU B 1 136 ? 3.357 -16.656 -12.438 1 98.44 13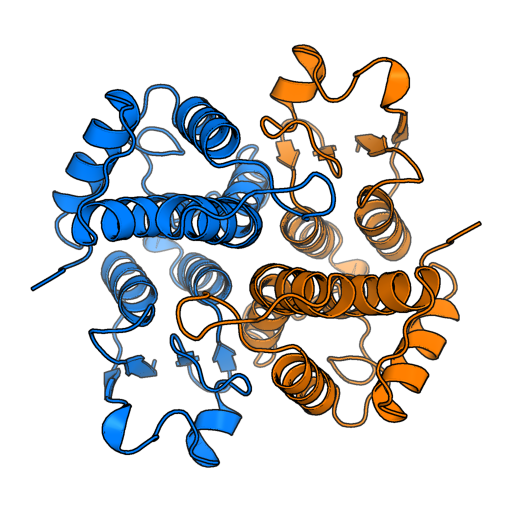6 LEU B O 1
ATOM 2575 N N . GLY B 1 137 ? 1.743 -15.828 -13.828 1 96.88 137 GLY B N 1
ATOM 2576 C CA . GLY B 1 137 ? 2.299 -16.516 -14.984 1 96.88 137 GLY B CA 1
ATOM 2577 C C . GLY B 1 137 ? 2.408 -18.016 -14.797 1 96.88 137 GLY B C 1
ATOM 2578 O O . GLY B 1 137 ? 1.428 -18.672 -14.445 1 96.88 137 GLY B O 1
ATOM 2579 N N . GLN B 1 138 ? 3.633 -18.484 -14.969 1 92.88 138 GLN B N 1
ATOM 2580 C CA . GLN B 1 138 ? 3.865 -19.922 -14.836 1 92.88 138 GLN B CA 1
ATOM 2581 C C . GLN B 1 138 ? 4.355 -20.281 -13.43 1 92.88 138 GLN B C 1
ATOM 2583 O O . GLN B 1 138 ? 4.824 -21.391 -13.188 1 92.88 138 GLN B O 1
ATOM 2588 N N . GLY B 1 139 ? 4.062 -19.672 -12.516 1 84.88 139 GLY B N 1
ATOM 2589 C CA . GLY B 1 139 ? 4.477 -19.906 -11.141 1 84.88 139 GLY B CA 1
ATOM 2590 C C . GLY B 1 139 ? 5.781 -20.672 -11.031 1 84.88 139 GLY B C 1
ATOM 2591 O O . GLY B 1 139 ? 6.641 -20.578 -11.914 1 84.88 139 GLY B O 1
ATOM 2592 N N . PRO B 1 140 ? 6.047 -21.203 -9.805 1 97.69 140 PRO B N 1
ATOM 2593 C CA . PRO B 1 140 ? 5.113 -21.531 -8.727 1 97.69 140 PRO B CA 1
ATOM 2594 C C . PRO B 1 140 ? 4.727 -20.312 -7.895 1 97.69 140 PRO B C 1
ATOM 2596 O O . PRO B 1 140 ? 3.68 -20.312 -7.238 1 97.69 140 PRO B O 1
ATOM 2599 N N . TYR B 1 141 ? 5.582 -19.266 -7.805 1 98.5 141 TYR B N 1
ATOM 2600 C CA . TYR B 1 141 ? 5.285 -18.047 -7.062 1 98.5 141 TYR B CA 1
ATOM 2601 C C . TYR B 1 141 ? 5.27 -16.844 -7.992 1 98.5 141 TYR B C 1
ATOM 2603 O O . TYR B 1 141 ? 5.469 -16.969 -9.203 1 98.5 141 TYR B O 1
ATOM 2611 N N . LEU B 1 142 ? 4.988 -15.695 -7.488 1 98.69 142 LEU B N 1
ATOM 2612 C CA . LEU B 1 142 ? 4.797 -14.5 -8.305 1 98.69 142 LEU B CA 1
ATOM 2613 C C . LEU B 1 142 ? 6.086 -14.125 -9.031 1 98.69 142 LEU B C 1
ATOM 2615 O O . LEU B 1 142 ? 6.047 -13.539 -10.117 1 98.69 142 LEU B O 1
ATOM 2619 N N . PHE B 1 143 ? 7.234 -14.477 -8.445 1 98.12 143 PHE B N 1
ATOM 2620 C CA . PHE B 1 143 ? 8.516 -14.195 -9.07 1 98.12 143 PHE B CA 1
ATOM 2621 C C . PHE B 1 143 ? 9.25 -15.484 -9.414 1 98.12 143 PHE B C 1
ATOM 2623 O O . PHE B 1 143 ? 10.445 -15.617 -9.156 1 98.12 143 PHE B O 1
ATOM 2630 N N . GLY B 1 144 ? 8.438 -16.406 -10.047 1 97.12 144 GLY B N 1
ATOM 2631 C CA . GLY B 1 144 ? 8.984 -17.703 -10.43 1 97.12 144 GLY B CA 1
ATOM 2632 C C . GLY B 1 144 ? 9.242 -18.609 -9.242 1 97.12 144 GLY B C 1
ATOM 2633 O O . GLY B 1 144 ? 8.359 -18.797 -8.398 1 97.12 144 GLY B O 1
ATOM 2634 N N . GLU B 1 145 ? 10.484 -19.062 -9.18 1 97.31 145 GLU B N 1
ATOM 2635 C CA . GLU B 1 145 ? 10.859 -19.969 -8.102 1 97.31 145 GLU B CA 1
ATOM 2636 C C . GLU B 1 145 ? 11.117 -19.219 -6.801 1 97.31 145 GLU B C 1
ATOM 2638 O O . GLU B 1 145 ? 11.18 -19.828 -5.73 1 97.31 145 GLU B O 1
ATOM 2643 N N . ARG B 1 146 ? 11.211 -17.984 -6.91 1 96.38 146 ARG B N 1
ATOM 2644 C CA . ARG B 1 146 ? 11.5 -17.188 -5.727 1 96.38 146 ARG B CA 1
ATOM 2645 C C . ARG B 1 146 ? 10.219 -16.781 -5.004 1 96.38 146 ARG B C 1
ATOM 2647 O O . ARG B 1 146 ? 9.375 -16.078 -5.566 1 96.38 146 ARG B O 1
ATOM 2654 N N . PHE B 1 147 ? 10.109 -17.266 -3.766 1 98.06 147 PHE B N 1
ATOM 2655 C CA . PHE B 1 147 ? 9.062 -16.797 -2.865 1 98.06 147 PHE B CA 1
ATOM 2656 C C . PHE B 1 147 ? 9.43 -15.445 -2.268 1 98.06 147 PHE B C 1
ATOM 2658 O O . PHE B 1 147 ? 10.547 -15.258 -1.791 1 98.06 147 PHE B O 1
ATOM 2665 N N . THR B 1 148 ? 8.516 -14.492 -2.352 1 98.69 148 THR B N 1
ATOM 2666 C CA . THR B 1 148 ? 8.797 -13.156 -1.837 1 98.69 148 THR B CA 1
ATOM 2667 C C . THR B 1 148 ? 7.664 -12.672 -0.939 1 98.69 148 THR B C 1
ATOM 2669 O O . THR B 1 148 ? 6.641 -13.344 -0.806 1 98.69 148 THR B O 1
ATOM 2672 N N . ALA B 1 149 ? 7.832 -11.5 -0.344 1 98.81 149 ALA B N 1
ATOM 2673 C CA . ALA B 1 149 ? 6.805 -10.844 0.455 1 98.81 149 ALA B CA 1
ATOM 2674 C C . ALA B 1 149 ? 5.562 -10.555 -0.379 1 98.81 149 ALA B C 1
ATOM 2676 O O . ALA B 1 149 ? 4.457 -10.453 0.158 1 98.81 149 ALA B O 1
ATOM 2677 N N . ALA B 1 150 ? 5.703 -10.398 -1.69 1 98.88 150 ALA B N 1
ATOM 2678 C CA . ALA B 1 150 ? 4.535 -10.219 -2.545 1 98.88 150 ALA B CA 1
ATOM 2679 C C . ALA B 1 150 ? 3.619 -11.438 -2.488 1 98.88 150 ALA B C 1
ATOM 2681 O O . ALA B 1 150 ? 2.395 -11.312 -2.57 1 98.88 150 ALA B O 1
ATOM 2682 N N . ASP B 1 151 ? 4.219 -12.617 -2.383 1 98.81 151 ASP B N 1
ATOM 2683 C CA . ASP B 1 151 ? 3.422 -13.828 -2.227 1 98.81 151 ASP B CA 1
ATOM 2684 C C . ASP B 1 151 ? 2.684 -13.836 -0.891 1 98.81 151 ASP B C 1
ATOM 2686 O O . ASP B 1 151 ? 1.561 -14.336 -0.797 1 98.81 151 ASP B O 1
ATOM 2690 N N . VAL B 1 152 ? 3.301 -13.328 0.135 1 98.62 152 VAL B N 1
ATOM 2691 C CA . VAL B 1 152 ? 2.652 -13.219 1.438 1 98.62 152 VAL B CA 1
ATOM 2692 C C . VAL B 1 152 ? 1.44 -12.297 1.336 1 98.62 152 VAL B C 1
ATOM 2694 O O . VAL B 1 152 ? 0.34 -12.656 1.758 1 98.62 152 VAL B O 1
ATOM 2697 N N . MET B 1 153 ? 1.617 -11.172 0.742 1 98.62 153 MET B N 1
ATOM 2698 C CA . MET B 1 153 ? 0.586 -10.141 0.706 1 98.62 153 MET B CA 1
ATOM 2699 C C . MET B 1 153 ? -0.558 -10.539 -0.218 1 98.62 153 MET B C 1
ATOM 2701 O O . MET B 1 153 ? -1.723 -10.516 0.183 1 98.62 153 MET B O 1
ATOM 2705 N N . VAL B 1 154 ? -0.245 -10.93 -1.421 1 98.56 154 VAL B N 1
ATOM 2706 C CA . VAL B 1 154 ? -1.265 -11.344 -2.383 1 98.56 154 VAL B CA 1
ATOM 2707 C C . VAL B 1 154 ? -1.872 -12.672 -1.956 1 98.56 154 VAL B C 1
ATOM 2709 O O . VAL B 1 154 ? -3.096 -12.828 -1.939 1 98.56 154 VAL B O 1
ATOM 2712 N N . GLY B 1 155 ? -1.041 -13.586 -1.575 1 97.81 155 GLY B N 1
ATOM 2713 C CA . GLY B 1 155 ? -1.471 -14.922 -1.192 1 97.81 155 GLY B CA 1
ATOM 2714 C C . GLY B 1 155 ? -2.377 -14.938 0.025 1 97.81 155 GLY B C 1
ATOM 2715 O O . GLY B 1 155 ? -3.34 -15.703 0.082 1 97.81 155 GLY B O 1
ATOM 2716 N N . SER B 1 156 ? -2.076 -14.109 1.021 1 96.69 156 SER B N 1
ATOM 2717 C CA . SER B 1 156 ? -2.883 -14.07 2.238 1 96.69 156 SER B CA 1
ATOM 2718 C C . SER B 1 156 ? -4.336 -13.727 1.927 1 96.69 156 SER B C 1
ATOM 2720 O O . SER B 1 156 ? -5.254 -14.273 2.551 1 96.69 156 SER B O 1
ATOM 2722 N N . MET B 1 157 ? -4.586 -12.852 0.954 1 95.06 157 MET B N 1
ATOM 2723 C CA . MET B 1 157 ? -5.945 -12.469 0.593 1 95.06 157 MET B CA 1
ATOM 2724 C C . MET B 1 157 ? -6.723 -13.648 0.031 1 95.06 157 MET B C 1
ATOM 2726 O O . MET B 1 157 ? -7.879 -13.867 0.395 1 95.06 157 MET B O 1
ATOM 2730 N N . PHE B 1 158 ? -6.062 -14.391 -0.774 1 96.06 158 PHE B N 1
ATOM 2731 C CA . PHE B 1 158 ? -6.727 -15.547 -1.373 1 96.06 158 PHE B CA 1
ATOM 2732 C C . PHE B 1 158 ? -6.93 -16.656 -0.342 1 96.06 158 PHE B C 1
ATOM 2734 O O . PHE B 1 158 ? -7.926 -17.375 -0.386 1 96.06 158 PHE B O 1
ATOM 2741 N N . ILE B 1 159 ? -5.977 -16.781 0.529 1 94.94 159 ILE B N 1
ATOM 2742 C CA . ILE B 1 159 ? -6.117 -17.766 1.602 1 94.94 159 ILE B CA 1
ATOM 2743 C C . ILE B 1 159 ? -7.312 -17.391 2.48 1 94.94 159 ILE B C 1
ATOM 2745 O O . ILE B 1 159 ? -8.125 -18.25 2.82 1 94.94 159 ILE B O 1
ATOM 2749 N N . TRP B 1 160 ? -7.477 -16.141 2.832 1 90.19 160 TRP B N 1
ATOM 2750 C CA . TRP B 1 160 ? -8.625 -15.68 3.605 1 90.19 160 TRP B CA 1
ATOM 2751 C C . TRP B 1 160 ? -9.922 -15.945 2.859 1 90.19 160 TRP B C 1
ATOM 2753 O O . TRP B 1 160 ? -10.922 -16.344 3.463 1 90.19 160 TRP B O 1
ATOM 2763 N N . MET B 1 161 ? -9.875 -15.641 1.609 1 91.06 161 MET B N 1
ATOM 2764 C CA . MET B 1 161 ? -11.055 -15.906 0.793 1 91.06 161 MET B CA 1
ATOM 2765 C C . MET B 1 161 ? -11.484 -17.359 0.918 1 91.06 161 MET B C 1
ATOM 2767 O O . MET B 1 161 ? -12.672 -17.656 1.068 1 91.06 161 MET B O 1
ATOM 2771 N N . ARG B 1 162 ? -10.555 -18.203 0.848 1 88.88 162 ARG B N 1
ATOM 2772 C CA . ARG B 1 162 ? -10.828 -19.625 0.98 1 88.88 162 ARG B CA 1
ATOM 2773 C C . ARG B 1 162 ? -11.367 -19.953 2.369 1 88.88 162 ARG B C 1
ATOM 2775 O O . ARG B 1 162 ? -12.312 -20.734 2.508 1 88.88 162 ARG B O 1
ATOM 2782 N N . ILE B 1 163 ? -10.828 -19.438 3.379 1 85 163 ILE B N 1
AT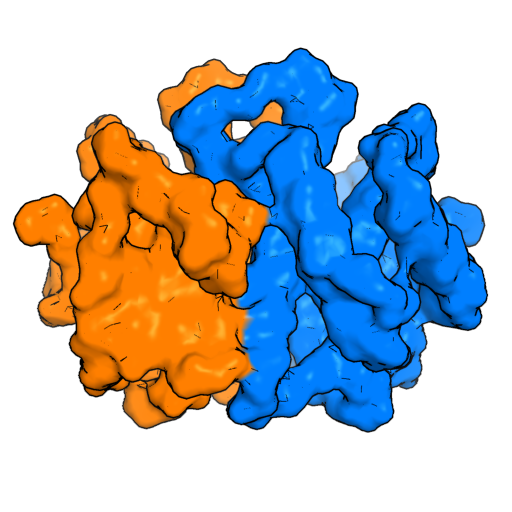OM 2783 C CA . ILE B 1 163 ? -11.242 -19.641 4.762 1 85 163 ILE B CA 1
ATOM 2784 C C . ILE B 1 163 ? -12.688 -19.188 4.945 1 85 163 ILE B C 1
ATOM 2786 O O . ILE B 1 163 ? -13.453 -19.797 5.695 1 85 163 ILE B O 1
ATOM 2790 N N . PHE B 1 164 ? -13.062 -18.172 4.211 1 85.5 164 PHE B N 1
ATOM 2791 C CA . PHE B 1 164 ? -14.406 -17.625 4.332 1 85.5 164 PHE B CA 1
ATOM 2792 C C . PHE B 1 164 ? -15.375 -18.391 3.432 1 85.5 164 PHE B C 1
ATOM 2794 O O . PHE B 1 164 ? -16.547 -18.031 3.33 1 85.5 164 PHE B O 1
ATOM 2801 N N . GLY B 1 165 ? -14.844 -19.438 2.795 1 86.56 165 GLY B N 1
ATOM 2802 C CA . GLY B 1 165 ? -15.711 -20.359 2.078 1 86.56 165 GLY B CA 1
ATOM 2803 C C . GLY B 1 165 ? -15.891 -20 0.616 1 86.56 165 GLY B C 1
ATOM 2804 O O . GLY B 1 165 ? -16.812 -20.5 -0.044 1 86.56 165 GLY B O 1
ATOM 2805 N N . SER B 1 166 ? -15.07 -19.062 0.133 1 90.44 166 SER B N 1
ATOM 2806 C CA . SER B 1 166 ? -15.133 -18.656 -1.265 1 90.44 166 SER B CA 1
ATOM 2807 C C . SER B 1 166 ? -13.945 -19.188 -2.055 1 90.44 166 SER B C 1
ATOM 2809 O O . SER B 1 166 ? -12.977 -19.688 -1.472 1 90.44 166 SER B O 1
ATOM 2811 N N . GLN B 1 167 ? -14.109 -19.281 -3.363 1 93 167 GLN B N 1
ATOM 2812 C CA . GLN B 1 167 ? -13.062 -19.734 -4.273 1 93 167 GLN B CA 1
ATOM 2813 C C . GLN B 1 167 ? -12.859 -18.734 -5.41 1 93 167 GLN B C 1
ATOM 2815 O O . GLN B 1 167 ? -13.758 -17.953 -5.727 1 93 167 GLN B O 1
ATOM 2820 N N . THR B 1 168 ? -11.648 -18.75 -5.973 1 94.69 168 THR B N 1
ATOM 2821 C CA . THR B 1 168 ? -11.344 -17.844 -7.066 1 94.69 168 THR B CA 1
ATOM 2822 C C . THR B 1 168 ? -11.984 -18.312 -8.367 1 94.69 168 THR B C 1
ATOM 2824 O O . THR B 1 168 ? -12.234 -17.516 -9.273 1 94.69 168 THR B O 1
ATOM 2827 N N . GLY B 1 169 ? -12.203 -19.625 -8.453 1 95.06 169 GLY B N 1
ATOM 2828 C CA . GLY B 1 169 ? -12.68 -20.219 -9.688 1 95.06 169 GLY B CA 1
ATOM 2829 C C . GLY B 1 169 ? -11.609 -20.312 -10.758 1 95.06 169 GLY B C 1
ATOM 2830 O O . GLY B 1 169 ? -11.914 -20.594 -11.922 1 95.06 169 GLY B O 1
ATOM 2831 N N . ARG B 1 170 ? -10.367 -20 -10.453 1 97.25 170 ARG B N 1
ATOM 2832 C CA . ARG B 1 170 ? -9.211 -20.031 -11.344 1 97.25 170 ARG B CA 1
ATOM 2833 C C . ARG B 1 170 ? -8.242 -21.141 -10.938 1 97.25 170 ARG B C 1
ATOM 2835 O O . ARG B 1 170 ? -7.531 -21.016 -9.938 1 97.25 170 ARG B O 1
ATOM 2842 N N . PRO B 1 171 ? -8.109 -22.203 -11.758 1 97.25 171 PRO B N 1
ATOM 2843 C CA . PRO B 1 171 ? -7.262 -23.344 -11.359 1 97.25 171 PRO B CA 1
ATOM 2844 C C . PRO B 1 171 ? -5.836 -22.922 -11.016 1 97.25 171 PRO B C 1
ATOM 2846 O O . PRO B 1 171 ? -5.266 -23.406 -10.039 1 97.25 171 PRO B O 1
ATOM 2849 N N . ALA B 1 172 ? -5.289 -22.016 -11.797 1 97.69 172 ALA B N 1
ATOM 2850 C CA . ALA B 1 172 ? -3.914 -21.578 -11.547 1 97.69 172 ALA B CA 1
ATOM 2851 C C . ALA B 1 172 ? -3.791 -20.891 -10.195 1 97.69 172 ALA B C 1
ATOM 2853 O O . ALA B 1 172 ? -2.816 -21.109 -9.469 1 97.69 172 ALA B O 1
ATOM 2854 N N . LEU B 1 173 ? -4.754 -20.109 -9.812 1 98.06 173 LEU B N 1
ATOM 2855 C CA . LEU B 1 173 ? -4.727 -19.406 -8.539 1 98.06 173 LEU B CA 1
ATOM 2856 C C . LEU B 1 173 ? -4.996 -20.375 -7.383 1 98.06 173 LEU B C 1
ATOM 2858 O O . LEU B 1 173 ? -4.406 -20.234 -6.309 1 98.06 173 LEU B O 1
ATOM 2862 N N . GLU B 1 174 ? -5.922 -21.328 -7.625 1 97.19 174 GLU B N 1
ATOM 2863 C CA . GLU B 1 174 ? -6.164 -22.328 -6.594 1 97.19 174 GLU B CA 1
ATOM 2864 C C . GLU B 1 174 ? -4.91 -23.156 -6.312 1 97.19 174 GLU B C 1
ATOM 2866 O O . GLU B 1 174 ? -4.59 -23.438 -5.156 1 97.19 174 GLU B O 1
ATOM 2871 N N . ALA B 1 175 ? -4.223 -23.516 -7.367 1 97.56 175 ALA B N 1
ATOM 2872 C CA . ALA B 1 175 ? -2.965 -24.234 -7.203 1 97.56 175 ALA B CA 1
ATOM 2873 C C . ALA B 1 175 ? -1.934 -23.391 -6.465 1 97.56 175 ALA B C 1
ATOM 2875 O O . ALA B 1 175 ? -1.176 -23.906 -5.637 1 97.56 175 ALA B O 1
ATOM 2876 N N . TYR B 1 176 ? -1.863 -22.125 -6.773 1 98 176 TYR B N 1
ATOM 2877 C CA . TYR B 1 176 ? -0.986 -21.172 -6.113 1 98 176 TYR B CA 1
ATOM 2878 C C . TYR B 1 176 ? -1.268 -21.109 -4.617 1 98 176 TYR B C 1
ATOM 2880 O O . TYR B 1 176 ? -0.343 -21.156 -3.801 1 98 176 TYR B O 1
ATOM 2888 N N . ILE B 1 177 ? -2.572 -21.062 -4.23 1 96.69 177 ILE B N 1
ATOM 2889 C CA . ILE B 1 177 ? -2.988 -21.031 -2.832 1 96.69 177 ILE B CA 1
ATOM 2890 C C . ILE B 1 177 ? -2.525 -22.312 -2.129 1 96.69 177 ILE B C 1
ATOM 2892 O O . ILE B 1 177 ? -1.989 -22.25 -1.02 1 96.69 177 ILE B O 1
ATOM 2896 N N . GLU B 1 178 ? -2.686 -23.422 -2.762 1 95.94 178 GLU B N 1
ATOM 2897 C CA . GLU B 1 178 ? -2.277 -24.688 -2.184 1 95.94 178 GLU B CA 1
ATOM 2898 C C . GLU B 1 178 ? -0.772 -24.734 -1.94 1 95.94 178 GLU B C 1
ATOM 2900 O O . GLU B 1 178 ? -0.317 -25.25 -0.918 1 95.94 178 GLU B O 1
ATOM 2905 N N . ARG B 1 179 ? 0.017 -24.234 -2.891 1 96.88 179 ARG B N 1
ATOM 2906 C CA . ARG B 1 179 ? 1.467 -24.188 -2.734 1 96.88 179 ARG B CA 1
ATOM 2907 C C . ARG B 1 179 ? 1.859 -23.312 -1.545 1 96.88 179 ARG B C 1
ATOM 2909 O O . ARG B 1 179 ? 2.791 -23.641 -0.808 1 96.88 179 ARG B O 1
ATOM 2916 N N . LEU B 1 180 ? 1.164 -22.203 -1.414 1 97.25 180 LEU B N 1
ATOM 2917 C CA . LEU B 1 180 ? 1.444 -21.312 -0.289 1 9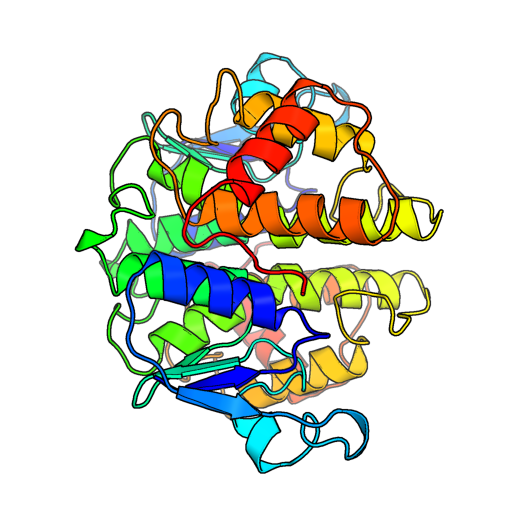7.25 180 LEU B CA 1
ATOM 2918 C C . LEU B 1 180 ? 1.15 -22.016 1.036 1 97.25 180 LEU B C 1
ATOM 2920 O O . LEU B 1 180 ? 1.948 -21.938 1.973 1 97.25 180 LEU B O 1
ATOM 2924 N N . LEU B 1 181 ? 0.015 -22.703 1.093 1 94.81 181 LEU B N 1
ATOM 2925 C CA . LEU B 1 181 ? -0.414 -23.359 2.32 1 94.81 181 LEU B CA 1
ATOM 2926 C C . LEU B 1 181 ? 0.495 -24.547 2.648 1 94.81 181 LEU B C 1
ATOM 2928 O O . LEU B 1 181 ? 0.59 -24.953 3.807 1 94.81 181 LEU B O 1
ATOM 2932 N N . ALA B 1 182 ? 1.175 -25.078 1.684 1 95 182 ALA B N 1
ATOM 2933 C CA . ALA B 1 182 ? 2.035 -26.234 1.855 1 95 182 ALA B CA 1
ATOM 2934 C C . ALA B 1 182 ? 3.428 -25.828 2.326 1 95 182 ALA B C 1
ATOM 2936 O O . ALA B 1 182 ? 4.234 -26.672 2.713 1 95 182 ALA B O 1
ATOM 2937 N N . ARG B 1 183 ? 3.766 -24.547 2.27 1 95.94 183 ARG B N 1
ATOM 2938 C CA . ARG B 1 183 ? 5.086 -24.109 2.715 1 95.94 183 ARG B CA 1
ATOM 2939 C C . ARG B 1 183 ? 5.301 -24.438 4.188 1 95.94 183 ARG B C 1
ATOM 2941 O O . ARG B 1 183 ? 4.383 -24.312 5 1 95.94 183 ARG B O 1
ATOM 2948 N N . PRO B 1 184 ? 6.516 -24.719 4.586 1 94 184 PRO B N 1
ATOM 2949 C CA . PRO B 1 184 ? 6.789 -25.078 5.977 1 94 184 PRO B CA 1
ATOM 2950 C C . PRO B 1 184 ? 6.426 -23.984 6.965 1 94 184 PRO B C 1
ATOM 2952 O O . PRO B 1 184 ? 5.984 -24.266 8.078 1 94 184 PRO B O 1
ATOM 2955 N N . LYS B 1 185 ? 6.578 -22.75 6.574 1 91.44 185 LYS B N 1
ATOM 2956 C CA . LYS B 1 185 ? 6.297 -21.625 7.449 1 91.44 185 LYS B CA 1
ATOM 2957 C C . LYS B 1 185 ? 4.996 -20.938 7.051 1 91.44 185 LYS B C 1
ATOM 2959 O O . LYS B 1 185 ? 4.762 -19.781 7.418 1 91.44 185 LYS B O 1
ATOM 2964 N N . GLY B 1 186 ? 4.18 -21.625 6.285 1 83.81 186 GLY B N 1
ATOM 2965 C CA . GLY B 1 186 ? 2.971 -21.016 5.754 1 83.81 186 GLY B CA 1
ATOM 2966 C C . GLY B 1 186 ? 1.984 -20.594 6.828 1 83.81 186 GLY B C 1
ATOM 2967 O O . GLY B 1 186 ? 2.16 -20.938 8 1 83.81 186 GLY B O 1
ATOM 2968 N N . MET B 1 187 ? 1.047 -19.75 6.387 1 79.75 187 MET B N 1
ATOM 2969 C CA . MET B 1 187 ? 0.004 -19.234 7.277 1 79.75 187 MET B CA 1
ATOM 2970 C C . MET B 1 187 ? -0.747 -20.391 7.941 1 79.75 187 MET B C 1
ATOM 2972 O O . MET B 1 187 ? -1.17 -21.328 7.27 1 79.75 187 MET B O 1
ATOM 2976 N N . LYS B 1 188 ? -0.589 -20.391 9.32 1 71.19 188 LYS B N 1
ATOM 2977 C CA . LYS B 1 188 ? -1.263 -21.453 10.055 1 71.19 188 LYS B CA 1
ATOM 2978 C C . LYS B 1 188 ? -2.654 -21.016 10.508 1 71.19 188 LYS B C 1
ATOM 2980 O O . LYS B 1 188 ? -2.818 -19.938 11.062 1 71.19 188 LYS B O 1
ATOM 2985 N N . LEU B 1 189 ? -3.854 -21.328 9.883 1 59.38 189 LEU B N 1
ATOM 2986 C CA . LEU B 1 189 ? -5.238 -20.984 10.188 1 59.38 189 LEU B CA 1
ATOM 2987 C C . LEU B 1 189 ? -5.691 -21.625 11.492 1 59.38 189 LEU B C 1
ATOM 2989 O O . LEU B 1 189 ? -6.531 -21.062 12.203 1 59.38 189 LEU B O 1
ATOM 2993 N N . GLY B 1 190 ? -5.094 -22.688 12.102 1 48.38 190 GLY B N 1
ATOM 2994 C CA . GLY B 1 190 ? -5.578 -23.438 13.25 1 48.38 190 GLY B CA 1
ATOM 2995 C C . GLY B 1 190 ? -4.574 -23.484 14.391 1 48.38 190 GLY B C 1
ATOM 2996 O O . GLY B 1 190 ? -3.389 -23.219 14.195 1 48.38 190 GLY B O 1
#

Organism: Myxococcus xanthus (strain DK1622) (NCBI:txid246197)

Nearest PDB structures (foldseek):
  1pn9-assembly1_B  TM=8.435E-01  e=1.126E-10  Anopheles gambiae
  5f05-assembly1_B  TM=7.951E-01  e=3.685E-10  Populus trichocarpa
  5f0g-assembly1_A  TM=8.339E-01  e=6.767E-09  Drosophila melanogaster
  6f05-assembly6_G  TM=7.510E-01  e=1.759E-09  Arabidopsis thaliana
  5zfg-assembly1_B  TM=8.344E-01  e=5.246E-08  Bombyx mori

InterPro domains:
  IPR004045 Glutathione S-transferase, N-terminal [PF02798] (2-73)
  IPR004045 Glutathione S-transferase, N-terminal [PS50404] (1-79)
  IPR036249 Thioredoxin-like superfamily [SSF52833] (1-83)
  IPR036282 Glutathione S-transferase, C-terminal domain superfamily [SSF47616] (70-185)
  IPR040079 Glutathione transferase family [SFLDS00019] (1-185)

pLDDT: mean 95.23, std 6.4, range [48.38, 98.88]

Secondary structure (DSSP, 8-state):
-EEEE-TTSTHHHHHHHHHHHT---EEEE--TTTTGGGSHHHHTT-TT--S-EEEETTEEEESHHHHHHHHHHH-GGG--SPPTTSTTHHHHHHHHHHIIIIIHHHHHHHHTT----TTSSS--HHHHHHHHHHHHTT-SBTBBTB--HHHHHHHHHHHHHHHTT-----HHHHHHHHHHHHSTT-----/-EEEE-TTSTHHHHHHHHHHHT---EEEE--TTTTGGGSHHHHTT-TT--S-EEEETTEEEESHHHHHHHHHHH-GGG--SPPTTSTTHHHHHHHHHHIIIIIHHHHHHHHTT----TTSSS--HHHHHHHHHHHHTT-SBTBBTB--HHHHHHHHHHHHHHHTT-----HHHHHHHHHHHHSTT-----